Protein AF-A0A5J4Z0M4-F1 (afdb_monomer)

Secondary structure (DSSP, 8-state):
-----EEEESSTTHHHHHHHHHHHT--EEEE-SSTTSSS-S--HHHHHHHHHHHHHEES-EEEE-TTSS-EEEE--EE--EEEEEEE--TTSBHHHHHHHHHHHGGGSSS-EEEEEEEBS--SSS--HHHIIIIIHHHHHHTTSS-SSS--EEEEEE--BTTTB-EEEEEEE---S--PPPEE-----EEEEEEEEEEESS-THHHHHHHHHHHHHHTTT-S-EEEEEEEE-GGGSTTS-EEEEEEEEEETT--EEEEEEE--TTT--HHHHHHHHHHHHHHHHHTT-SS-GGGHHHHHHHHHHS-SSEEEEEESSPPHHHHHHHHHHHHHH----EEEEPTTSS-EEEEEE------GGGG--

Mean predicted aligned error: 4.52 Å

Foldseek 3Di:
DPQDAAEEEEDPPVLLLLLLCQQLQHKYKYAQHQCPDPQGADDPQRVLLVVLQPLQFPPKDWDADPSNRMIIIRHGHGAADDEAEGEGDQVDAVQSNVLSCLSRQQLHQFKHKYKYFYAQDDPPGDHLVCCQPPVQVVCVLQVSADPVGGKDKDWQAHAHPPQTGTIMMIIGGYDQATAAAEQDALAAFPAKEKEKEWAPDDLVLSVLLQVLLCVLCVVPDPHYYYHYHYQDDSRRHDDTWIKMKMWTAHPVRQIEIFMFIDDPPDDRSSVRSVVRNVVSVVQVQQPFSHYQNCLLSVVSSNQRHAQDKHKTKGGDHDPSNVVSQVSSCVSRVKHWDWDADVPHNIIMIMIGHSGRGSCNNVDD

Radius of gyration: 20.3 Å; Cα contacts (8 Å, |Δi|>4): 899; chains: 1; bounding box: 47×46×61 Å

Nearest PDB structures (foldseek):
  7mqa-assembly1_SH  TM=9.602E-01  e=3.861E-51  Homo sapiens
  3pqv-assembly1_A  TM=9.481E-01  e=2.039E-42  Kluyveromyces lactis
  4o89-assembly2_B  TM=8.875E-01  e=6.028E-29  Pyrococcus horikoshii OT3
  3tut-assembly1_A  TM=8.814E-01  e=1.424E-28  Escherichia coli K-12
  1qmh-assembly1_B  TM=8.882E-01  e=1.300E-27  Escherichia coli K-12

Organism: Porphyridium purpureum (NCBI:txid35688)

Sequence (364 aa):
MKTSSLQFRGAAHLKHRLILATLSGKSIKVTDIRPDGLAPGLRDYEISLLRLLDALTTGMTLEINETGTAVRYVPGYVRGGDEIVHECATSRGIGYYAELVFMLAPFGKKTTRVVLKGVTNNPLDESVDVLEAVTVPLMRRLGLCTHSEPVHVKMFKRGLQPGAGGEMVITCPVIPKLDIIKLTDPGYVKRVRGVAFSCRVSPAFSNRLIDETRRILNDFTGDVFIYSDHAERAKAGNSPGFGITLVSESTTHCLLATDATSSLNEQEPEQCAKLAAYALLDEIDQGGCIPSSHQCMVLLAMALSEPDVSKLVTGKLSNAAIQLLRDIRLFLGVTFKIKEQEGSEALTLSCIGVGMVNAARNRH

InterPro domains:
  IPR000228 RNA 3'-terminal phosphate cyclase [PTHR11096] (10-356)
  IPR013791 RNA 3'-terminal phosphate cyclase, insert domain [PF05189] (184-284)
  IPR013792 RNA 3'-terminal phosphate cyclase/enolpyruvate transferase, alpha/beta [SSF55205] (10-232)
  IPR016443 RNA 3'-terminal phosphate cyclase type 2 [TIGR03400] (6-362)
  IPR023797 RNA 3'-terminal phosphate cyclase domain [PF01137] (7-338)
  IPR036553 RNA 3'-terminal phosphate cyclase, insert domain superfamily [G3DSA:3.30.360.20] (185-281)
  IPR037136 RNA 3'-terminal phosphate cyclase domain superfamily [G3DSA:3.65.10.20] (8-341)

pLDDT: mean 93.56, std 8.13, range [36.16, 98.62]

Structure (mmCIF, N/CA/C/O backbone):
data_AF-A0A5J4Z0M4-F1
#
_entry.id   AF-A0A5J4Z0M4-F1
#
loop_
_atom_site.group_PDB
_atom_site.id
_atom_site.type_symbol
_atom_site.label_atom_id
_atom_site.label_alt_id
_atom_site.label_comp_id
_atom_site.label_asym_id
_atom_site.label_entity_id
_atom_site.label_seq_id
_atom_site.pdbx_PDB_ins_code
_atom_site.Cartn_x
_atom_site.Cartn_y
_atom_site.Cartn_z
_atom_site.occupancy
_atom_site.B_iso_or_equiv
_atom_site.auth_seq_id
_atom_site.auth_comp_id
_atom_site.auth_asym_id
_atom_site.auth_atom_id
_atom_site.pdbx_PDB_model_num
ATOM 1 N N . MET A 1 1 ? -7.511 7.455 34.197 1.00 36.56 1 MET A N 1
ATOM 2 C CA . MET A 1 1 ? -7.777 6.036 33.866 1.00 36.56 1 MET A CA 1
ATOM 3 C C . MET A 1 1 ? -6.507 5.443 33.279 1.00 36.56 1 MET A C 1
ATOM 5 O O . MET A 1 1 ? -6.008 6.005 32.316 1.00 36.56 1 MET A O 1
ATOM 9 N N . LYS A 1 2 ? -5.940 4.379 33.867 1.00 36.16 2 LYS A N 1
ATOM 10 C CA . LYS A 1 2 ? -4.820 3.648 33.251 1.00 36.16 2 LYS A CA 1
ATOM 11 C C . LYS A 1 2 ? -5.350 2.986 31.977 1.00 36.16 2 LYS A C 1
ATOM 13 O O . LYS A 1 2 ? -6.004 1.954 32.063 1.00 36.16 2 LYS A O 1
ATOM 18 N N . THR A 1 3 ? -5.136 3.604 30.820 1.00 52.78 3 THR A N 1
ATOM 19 C CA . THR A 1 3 ? -5.426 2.996 29.519 1.00 52.78 3 THR A CA 1
ATOM 20 C C . THR A 1 3 ? -4.593 1.720 29.426 1.00 52.78 3 THR A C 1
ATOM 22 O O . THR A 1 3 ? -3.363 1.773 29.438 1.00 52.78 3 THR A O 1
ATOM 25 N N . SER A 1 4 ? -5.249 0.559 29.437 1.00 71.31 4 SER A N 1
ATOM 26 C CA . SER A 1 4 ? -4.580 -0.737 29.328 1.00 71.31 4 SER A CA 1
ATOM 27 C C . SER A 1 4 ? -3.861 -0.811 27.980 1.00 71.31 4 SER A C 1
ATOM 29 O O . SER A 1 4 ? -4.511 -0.851 26.936 1.00 71.31 4 SER A O 1
ATOM 31 N N . SER A 1 5 ? -2.528 -0.787 28.000 1.00 87.56 5 SER A N 1
ATOM 32 C CA . SER A 1 5 ? -1.704 -0.902 26.794 1.00 87.56 5 SER A CA 1
ATOM 33 C C . SER A 1 5 ? -1.752 -2.334 26.260 1.00 87.56 5 SER A C 1
ATOM 35 O O . SER A 1 5 ? -1.465 -3.273 27.011 1.00 87.56 5 SER A O 1
ATOM 37 N N . LEU A 1 6 ? -2.094 -2.503 24.981 1.00 95.69 6 LEU A N 1
ATOM 38 C CA . LEU A 1 6 ? -2.073 -3.807 24.316 1.00 95.69 6 LEU A CA 1
ATOM 39 C C . LEU A 1 6 ? -0.624 -4.282 24.154 1.00 95.69 6 LEU A C 1
ATOM 41 O O . LEU A 1 6 ? 0.251 -3.509 23.769 1.00 95.69 6 LEU A O 1
ATOM 45 N N . GLN A 1 7 ? -0.367 -5.552 24.453 1.00 96.69 7 GLN A N 1
ATOM 46 C CA . GLN A 1 7 ? 0.973 -6.138 24.406 1.00 96.69 7 GLN A CA 1
ATOM 47 C C . GLN A 1 7 ? 1.115 -7.024 23.171 1.00 96.69 7 GLN A C 1
ATOM 49 O O . GLN A 1 7 ? 0.286 -7.903 22.940 1.00 96.69 7 GLN A O 1
ATOM 54 N N . PHE A 1 8 ? 2.190 -6.829 22.417 1.00 97.25 8 PHE A N 1
ATOM 55 C CA . PHE A 1 8 ? 2.550 -7.645 21.264 1.00 97.25 8 PHE A CA 1
ATOM 56 C C . PHE A 1 8 ? 4.007 -8.093 21.363 1.00 97.25 8 PHE A C 1
ATOM 58 O O . PHE A 1 8 ? 4.818 -7.476 22.053 1.00 97.25 8 PHE A O 1
ATOM 65 N N . ARG A 1 9 ? 4.342 -9.161 20.639 1.00 96.38 9 ARG A N 1
ATOM 66 C CA . ARG A 1 9 ? 5.709 -9.670 20.519 1.00 96.38 9 ARG A CA 1
ATOM 67 C C . ARG A 1 9 ? 6.133 -9.744 19.059 1.00 96.38 9 ARG A C 1
ATOM 69 O O . ARG A 1 9 ? 5.302 -10.020 18.187 1.00 96.38 9 ARG A O 1
ATOM 76 N N . GLY A 1 10 ? 7.421 -9.531 18.821 1.00 95.25 10 GLY A N 1
ATOM 77 C CA . GLY A 1 10 ? 8.037 -9.613 17.504 1.00 95.25 10 GLY A CA 1
ATOM 78 C C . GLY A 1 10 ? 7.763 -8.405 16.609 1.00 95.25 10 GLY A C 1
ATOM 79 O O . GLY A 1 10 ? 6.855 -7.606 16.834 1.00 95.25 10 GLY A O 1
ATOM 80 N N . ALA A 1 11 ? 8.560 -8.301 15.546 1.00 93.50 11 ALA A N 1
ATOM 81 C CA . ALA A 1 11 ? 8.507 -7.195 14.588 1.00 93.50 11 ALA A CA 1
ATOM 82 C C . ALA A 1 11 ? 7.407 -7.336 13.517 1.00 93.50 11 ALA A C 1
ATOM 84 O O . ALA A 1 11 ? 7.102 -6.388 12.796 1.00 93.50 11 ALA A O 1
ATOM 85 N N . ALA A 1 12 ? 6.826 -8.529 13.369 1.00 94.31 12 ALA A N 1
ATOM 86 C CA . ALA A 1 12 ? 5.857 -8.804 12.315 1.00 94.31 12 ALA A CA 1
ATOM 87 C C . ALA A 1 12 ? 4.606 -7.916 12.450 1.00 94.31 12 ALA A C 1
ATOM 89 O O . ALA A 1 12 ? 4.091 -7.711 13.551 1.00 94.31 12 ALA A O 1
ATOM 90 N N . HIS A 1 13 ? 4.112 -7.416 11.313 1.00 95.75 13 HIS A N 1
ATOM 91 C CA . HIS A 1 13 ? 2.900 -6.588 11.210 1.00 95.75 13 HIS A CA 1
ATOM 92 C C . HIS A 1 13 ? 2.930 -5.296 12.050 1.00 95.75 13 HIS A C 1
ATOM 94 O O . HIS A 1 13 ? 1.882 -4.730 12.361 1.00 95.75 13 HIS A O 1
ATOM 100 N N . LEU A 1 14 ? 4.124 -4.796 12.400 1.00 96.94 14 LEU A N 1
ATOM 101 C CA . LEU A 1 14 ? 4.285 -3.567 13.183 1.00 96.94 14 LEU A CA 1
ATOM 102 C C . LEU A 1 14 ? 3.564 -2.373 12.537 1.00 96.94 14 LEU A C 1
ATOM 104 O O . LEU A 1 14 ? 2.859 -1.650 13.234 1.00 96.94 14 LEU A O 1
ATOM 108 N N . LYS A 1 15 ? 3.668 -2.210 11.209 1.00 97.31 15 LYS A N 1
ATOM 109 C CA . LYS A 1 15 ? 2.980 -1.149 10.452 1.00 97.31 15 LYS A CA 1
ATOM 110 C C . LYS A 1 15 ? 1.465 -1.155 10.682 1.00 97.31 15 LYS A C 1
ATOM 112 O O . LYS A 1 15 ? 0.906 -0.140 11.086 1.00 97.31 15 LYS A O 1
ATOM 117 N N . HIS A 1 16 ? 0.809 -2.299 10.488 1.00 97.94 16 HIS A N 1
ATOM 118 C CA . HIS A 1 16 ? -0.642 -2.428 10.664 1.00 97.94 16 HIS A CA 1
ATOM 119 C C . HIS A 1 16 ? -1.081 -2.242 12.121 1.00 97.94 16 HIS A C 1
ATOM 121 O O . HIS A 1 16 ? -2.108 -1.619 12.376 1.00 97.94 16 HIS A O 1
ATOM 127 N N . ARG A 1 17 ? -0.282 -2.708 13.089 1.00 98.12 17 ARG A N 1
ATOM 128 C CA . ARG A 1 17 ? -0.543 -2.487 14.523 1.00 98.12 17 ARG A CA 1
ATOM 129 C C . ARG A 1 17 ? -0.432 -1.017 14.913 1.00 98.12 17 ARG A C 1
ATOM 131 O O . ARG A 1 17 ? -1.245 -0.553 15.706 1.00 98.12 17 ARG A O 1
ATOM 138 N N . LEU A 1 18 ? 0.538 -0.289 14.356 1.00 98.19 18 LEU A N 1
ATOM 139 C CA . LEU A 1 18 ? 0.655 1.159 14.539 1.00 98.19 18 LEU A CA 1
ATOM 140 C C . LEU A 1 18 ? -0.568 1.875 13.959 1.00 98.19 18 LEU A C 1
ATOM 142 O O . LEU A 1 18 ? -1.174 2.672 14.663 1.00 98.19 18 LEU A O 1
ATOM 146 N N . ILE A 1 19 ? -0.992 1.521 12.740 1.00 98.19 19 ILE A N 1
ATOM 147 C CA . ILE A 1 19 ? -2.197 2.075 12.097 1.00 98.19 19 ILE A CA 1
ATOM 148 C C . ILE A 1 19 ? -3.439 1.865 12.967 1.00 98.19 19 ILE A C 1
ATOM 150 O O . ILE A 1 19 ? -4.147 2.820 13.287 1.00 98.19 19 ILE A O 1
ATOM 154 N N . LEU A 1 20 ? -3.684 0.624 13.398 1.00 97.88 20 LEU A N 1
ATOM 155 C CA . LEU A 1 20 ? -4.816 0.287 14.260 1.00 97.88 20 LEU A CA 1
ATOM 156 C C . LEU A 1 20 ? -4.753 1.019 15.604 1.00 97.88 20 LEU A C 1
ATOM 158 O O . LEU A 1 20 ? -5.773 1.532 16.057 1.00 97.88 20 LEU A O 1
ATOM 162 N N . ALA A 1 21 ? -3.570 1.116 16.216 1.00 97.44 21 ALA A N 1
ATOM 163 C CA . ALA A 1 21 ? -3.364 1.865 17.452 1.00 97.44 21 ALA A CA 1
ATOM 164 C C . ALA A 1 21 ? -3.706 3.350 17.280 1.00 97.44 21 ALA A C 1
ATOM 166 O O . ALA A 1 21 ? -4.416 3.911 18.117 1.00 97.44 21 ALA A O 1
ATOM 167 N N . THR A 1 22 ? -3.249 3.975 16.189 1.00 96.94 22 THR A N 1
ATOM 168 C CA . THR A 1 22 ? -3.544 5.377 15.866 1.00 96.94 22 THR A CA 1
ATOM 169 C C . THR A 1 22 ? -5.040 5.603 15.666 1.00 96.94 22 THR A C 1
ATOM 171 O O . THR A 1 22 ? -5.594 6.533 16.246 1.00 96.94 22 THR A O 1
ATOM 174 N N . LEU A 1 23 ? -5.714 4.741 14.900 1.00 96.00 23 LEU A N 1
ATOM 175 C CA . LEU A 1 23 ? -7.141 4.894 14.597 1.00 96.00 23 LEU A CA 1
ATOM 176 C C . LEU A 1 23 ? -8.037 4.588 15.802 1.00 96.00 23 LEU A C 1
ATOM 178 O O . LEU A 1 23 ? -9.017 5.290 16.035 1.00 96.00 23 LEU A O 1
ATOM 182 N N . SER A 1 24 ? -7.697 3.578 16.606 1.00 95.31 24 SER A N 1
ATOM 183 C CA . SER A 1 24 ? -8.492 3.201 17.777 1.00 95.31 24 SER A CA 1
ATOM 184 C C . SER A 1 24 ? -8.147 4.004 19.039 1.00 95.31 24 SER A C 1
ATOM 186 O O . SER A 1 24 ? -8.785 3.810 20.073 1.00 95.31 24 SER A O 1
ATOM 188 N N . GLY A 1 25 ? -7.077 4.807 19.019 1.00 94.25 25 GLY A N 1
ATOM 189 C CA . GLY A 1 25 ? -6.559 5.522 20.190 1.00 94.25 25 GLY A CA 1
ATOM 190 C C . GLY A 1 25 ? -6.029 4.615 21.312 1.00 94.25 25 GLY A C 1
ATOM 191 O O . GLY A 1 25 ? -5.909 5.057 22.456 1.00 94.25 25 GLY A O 1
ATOM 192 N N . LYS A 1 26 ? -5.727 3.341 21.024 1.00 95.50 26 LYS A N 1
ATOM 193 C CA . LYS A 1 26 ? -5.236 2.379 22.026 1.00 95.50 26 LYS A CA 1
ATOM 194 C C . LYS A 1 26 ? -3.713 2.359 22.026 1.00 95.50 26 LYS A C 1
ATOM 196 O O . LYS A 1 26 ? -3.096 2.131 20.992 1.00 95.50 26 LYS A O 1
ATOM 201 N N . SER A 1 27 ? -3.102 2.551 23.191 1.00 97.25 27 SER A N 1
ATOM 202 C CA . SER A 1 27 ? -1.651 2.409 23.339 1.00 97.25 27 SER A CA 1
ATOM 203 C C . SER A 1 27 ? -1.213 0.960 23.152 1.00 97.25 27 SER A C 1
ATOM 205 O O . SER A 1 27 ? -1.930 0.034 23.543 1.00 97.25 27 SER A O 1
ATOM 207 N N . ILE A 1 28 ? -0.016 0.777 22.601 1.00 97.69 28 ILE A N 1
ATOM 208 C CA . ILE A 1 28 ? 0.583 -0.540 22.393 1.00 97.69 28 ILE A CA 1
ATOM 209 C C . ILE A 1 28 ? 1.996 -0.592 22.962 1.00 97.69 28 ILE A C 1
ATOM 211 O O . ILE A 1 28 ? 2.703 0.416 23.037 1.00 97.69 28 ILE A O 1
ATOM 215 N N . LYS A 1 29 ? 2.426 -1.789 23.341 1.00 97.56 29 LYS A N 1
ATOM 216 C CA . LYS A 1 29 ? 3.815 -2.116 23.644 1.00 97.56 29 LYS A CA 1
ATOM 217 C C . LYS A 1 29 ? 4.194 -3.368 22.864 1.00 97.56 29 LYS A C 1
ATOM 219 O O . LYS A 1 29 ? 3.509 -4.382 22.951 1.00 97.56 29 LYS A O 1
ATOM 224 N N . VAL A 1 30 ? 5.270 -3.280 22.097 1.00 97.50 30 VAL A N 1
ATOM 225 C CA . VAL A 1 30 ? 5.822 -4.375 21.300 1.00 97.50 30 VAL A CA 1
ATOM 226 C C . VAL A 1 30 ? 7.172 -4.743 21.898 1.00 97.50 30 VAL A C 1
ATOM 228 O O . VAL A 1 30 ? 8.031 -3.874 22.017 1.00 97.50 30 VAL A O 1
ATOM 231 N N . THR A 1 31 ? 7.350 -5.994 22.310 1.00 97.25 31 THR A N 1
ATOM 232 C CA . THR A 1 31 ? 8.621 -6.522 22.837 1.00 97.25 31 THR A CA 1
ATOM 233 C C . THR A 1 31 ? 9.202 -7.577 21.905 1.00 97.25 31 THR A C 1
ATOM 235 O O . THR A 1 31 ? 8.556 -7.991 20.941 1.00 97.25 31 THR A O 1
ATOM 238 N N . ASP A 1 32 ? 10.417 -8.035 22.198 1.00 95.75 32 ASP A N 1
ATOM 239 C CA . ASP A 1 32 ? 11.074 -9.136 21.487 1.00 95.75 32 ASP A CA 1
ATOM 240 C C . ASP A 1 32 ? 11.208 -8.863 19.978 1.00 95.75 32 ASP A C 1
ATOM 242 O O . ASP A 1 32 ? 11.039 -9.743 19.130 1.00 95.75 32 ASP A O 1
ATOM 246 N N . ILE A 1 33 ? 11.503 -7.610 19.619 1.00 96.50 33 ILE A N 1
ATOM 247 C CA . ILE A 1 33 ? 11.787 -7.217 18.240 1.00 96.50 33 ILE A CA 1
ATOM 248 C C . ILE A 1 33 ? 13.201 -7.697 17.904 1.00 96.50 33 ILE A C 1
ATOM 250 O O . ILE A 1 33 ? 14.181 -7.012 18.177 1.00 96.50 33 ILE A O 1
ATOM 254 N N . ARG A 1 34 ? 13.293 -8.895 17.314 1.00 95.88 34 ARG A N 1
ATOM 255 C CA . ARG A 1 34 ? 14.549 -9.516 16.849 1.00 95.88 34 ARG A CA 1
ATOM 256 C C . ARG A 1 34 ? 15.636 -9.541 17.947 1.00 95.88 34 ARG A C 1
ATOM 258 O O . ARG A 1 34 ? 16.712 -8.998 17.716 1.00 95.88 34 ARG A O 1
ATOM 265 N N . PRO A 1 35 ? 15.375 -10.131 19.131 1.00 92.06 35 PRO A N 1
ATOM 266 C CA . PRO A 1 35 ? 16.305 -10.066 20.262 1.00 92.06 35 PRO A CA 1
ATOM 267 C C . PRO A 1 35 ? 17.635 -10.774 19.967 1.00 92.06 35 PRO A C 1
ATOM 269 O O . PRO A 1 35 ? 18.684 -10.262 20.338 1.00 92.06 35 PRO A O 1
ATOM 272 N N . ASP A 1 36 ? 17.586 -11.884 19.226 1.00 90.81 36 ASP A N 1
ATOM 273 C CA . ASP A 1 36 ? 18.744 -12.747 18.947 1.00 90.81 36 ASP A CA 1
ATOM 274 C C . ASP A 1 36 ? 19.363 -12.503 17.556 1.00 90.81 36 ASP A C 1
ATOM 276 O O . ASP A 1 36 ? 20.146 -13.307 17.050 1.00 90.81 36 ASP A O 1
ATOM 280 N N . GLY A 1 37 ? 18.967 -11.424 16.872 1.00 83.50 37 GLY A N 1
ATOM 281 C CA . GLY A 1 37 ? 19.479 -11.106 15.539 1.00 83.50 37 GLY A CA 1
ATOM 282 C C . GLY A 1 37 ? 20.890 -10.513 15.580 1.00 83.50 37 GLY A C 1
ATOM 283 O O . GLY A 1 37 ? 21.228 -9.788 16.506 1.00 83.50 37 GLY A O 1
ATOM 284 N N . LEU A 1 38 ? 21.678 -10.719 14.514 1.00 86.69 38 LEU A N 1
ATOM 285 C CA . LEU A 1 38 ? 22.994 -10.067 14.338 1.00 86.69 38 LEU A CA 1
ATOM 286 C C . LEU A 1 38 ? 22.926 -8.534 14.459 1.00 86.69 38 LEU A C 1
ATOM 288 O O . LEU A 1 38 ? 23.862 -7.898 14.929 1.00 86.69 38 LEU A O 1
ATOM 292 N N . ALA A 1 39 ? 21.806 -7.955 14.026 1.00 88.62 39 ALA A N 1
ATOM 293 C CA . ALA A 1 39 ? 21.431 -6.573 14.286 1.00 88.62 39 ALA A CA 1
ATOM 294 C C . ALA A 1 39 ? 20.084 -6.602 15.029 1.00 88.62 39 ALA A C 1
ATOM 296 O O . ALA A 1 39 ? 19.047 -6.764 14.366 1.00 88.62 39 ALA A O 1
ATOM 297 N N . PRO A 1 40 ? 20.096 -6.557 16.374 1.00 92.44 40 PRO A N 1
ATOM 298 C CA . PRO A 1 40 ? 18.883 -6.661 17.167 1.00 92.44 40 PRO A CA 1
ATOM 299 C C . PRO A 1 40 ? 18.028 -5.396 17.057 1.00 92.44 40 PRO A C 1
ATOM 301 O O . PRO A 1 40 ? 18.521 -4.317 16.730 1.00 92.44 40 PRO A O 1
ATOM 304 N N . GLY A 1 41 ? 16.734 -5.538 17.343 1.00 95.69 41 GLY A N 1
ATOM 305 C CA . GLY A 1 41 ? 15.804 -4.416 17.398 1.00 95.69 41 GLY A CA 1
ATOM 306 C C . GLY A 1 41 ? 15.165 -4.019 16.065 1.00 95.69 41 GLY A C 1
ATOM 307 O O . GLY A 1 41 ? 14.995 -4.821 15.131 1.00 95.69 41 GLY A O 1
ATOM 308 N N . LEU A 1 42 ? 14.719 -2.763 16.026 1.00 96.12 42 LEU A N 1
ATOM 309 C CA . LEU A 1 42 ? 14.079 -2.149 14.868 1.00 96.12 42 LEU A CA 1
ATOM 310 C C . LEU A 1 42 ? 15.042 -2.021 13.685 1.00 96.12 42 LEU A C 1
ATOM 312 O O . LEU A 1 42 ? 16.220 -1.705 13.836 1.00 96.12 42 LEU A O 1
ATOM 316 N N . ARG A 1 43 ? 14.506 -2.205 12.480 1.00 96.38 43 ARG A N 1
ATOM 317 C CA . ARG A 1 43 ? 15.210 -1.916 11.229 1.00 96.38 43 ARG A CA 1
ATOM 318 C C . ARG A 1 43 ? 15.074 -0.441 10.856 1.00 96.38 43 ARG A C 1
ATOM 320 O O . ARG A 1 43 ? 14.152 0.253 11.281 1.00 96.38 43 ARG A O 1
ATOM 327 N N . ASP A 1 44 ? 15.974 0.015 9.998 1.00 96.06 44 ASP A N 1
ATOM 328 C CA . ASP A 1 44 ? 15.990 1.356 9.409 1.00 96.06 44 ASP A CA 1
ATOM 329 C C . ASP A 1 44 ? 14.637 1.762 8.794 1.00 96.06 44 ASP A C 1
ATOM 331 O O . ASP A 1 44 ? 14.153 2.865 9.058 1.00 96.06 44 ASP A O 1
ATOM 335 N N . TYR A 1 45 ? 13.975 0.867 8.050 1.00 97.06 45 TYR A N 1
ATOM 336 C CA . TYR A 1 45 ? 12.662 1.152 7.465 1.00 97.06 45 TYR A CA 1
ATOM 337 C C . TYR A 1 45 ? 11.547 1.290 8.504 1.00 97.06 45 TYR A C 1
ATOM 339 O O . TYR A 1 45 ? 10.617 2.067 8.292 1.00 97.06 45 TYR A O 1
ATOM 347 N N . GLU A 1 46 ? 11.640 0.590 9.637 1.00 97.88 46 GLU A N 1
ATOM 348 C CA . GLU A 1 46 ? 10.678 0.692 10.740 1.00 97.88 46 GLU A CA 1
ATOM 349 C C . GLU A 1 46 ? 10.874 2.007 11.499 1.00 97.88 46 GLU A C 1
ATOM 351 O O . GLU A 1 46 ? 9.901 2.693 11.799 1.00 97.88 46 GLU A O 1
ATOM 356 N N . ILE A 1 47 ? 12.125 2.414 11.732 1.00 97.06 47 ILE A N 1
ATOM 357 C CA . ILE A 1 47 ? 12.448 3.723 12.317 1.00 97.06 47 ILE A CA 1
ATOM 358 C C . ILE A 1 47 ? 11.981 4.850 11.387 1.00 97.06 47 ILE A C 1
ATOM 360 O O . ILE A 1 47 ? 11.359 5.811 11.839 1.00 97.06 47 ILE A O 1
ATOM 364 N N . SER A 1 48 ? 12.234 4.729 10.081 1.00 98.06 48 SER A N 1
ATOM 365 C CA . SER A 1 48 ? 11.743 5.680 9.077 1.00 98.06 48 SER A CA 1
ATOM 366 C C . SER A 1 48 ? 10.207 5.732 9.056 1.00 98.06 48 SER A C 1
ATOM 368 O O . SER A 1 48 ? 9.637 6.818 9.003 1.00 98.06 48 SER A O 1
ATOM 370 N N . LEU A 1 49 ? 9.518 4.593 9.194 1.00 98.25 49 LEU A N 1
ATOM 371 C CA . LEU A 1 49 ? 8.054 4.547 9.271 1.00 98.25 49 LEU A CA 1
ATOM 372 C C . LEU A 1 49 ? 7.529 5.263 10.522 1.00 98.25 49 LEU A C 1
ATOM 374 O O . LEU A 1 49 ? 6.560 6.011 10.435 1.00 98.25 49 LEU A O 1
ATOM 378 N N . LEU A 1 50 ? 8.178 5.065 11.672 1.00 97.88 50 LEU A N 1
ATOM 379 C CA . LEU A 1 50 ? 7.830 5.748 12.921 1.00 97.88 50 LEU A CA 1
ATOM 380 C C . LEU A 1 50 ? 8.002 7.270 12.804 1.00 97.88 50 LEU A C 1
ATOM 382 O O . LEU A 1 50 ? 7.163 8.008 13.309 1.00 97.88 50 LEU A O 1
ATOM 386 N N . ARG A 1 51 ? 9.033 7.742 12.089 1.00 97.75 51 ARG A N 1
ATOM 387 C CA . ARG A 1 51 ? 9.220 9.174 11.787 1.00 97.75 51 ARG A CA 1
ATOM 388 C C . ARG A 1 51 ? 8.121 9.727 10.878 1.00 97.75 51 ARG A C 1
ATOM 390 O O . ARG A 1 51 ? 7.632 10.822 11.128 1.00 97.75 51 ARG A O 1
ATOM 397 N N . LEU A 1 52 ? 7.704 8.970 9.860 1.00 97.94 52 LEU A N 1
ATOM 398 C CA . LEU A 1 52 ? 6.573 9.363 9.012 1.00 97.94 52 LEU A CA 1
ATOM 399 C C . LEU A 1 52 ? 5.271 9.436 9.822 1.00 97.94 52 LEU A C 1
ATOM 401 O O . LEU A 1 52 ? 4.498 10.377 9.670 1.00 97.94 52 LEU A O 1
ATOM 405 N N . LEU A 1 53 ? 5.040 8.462 10.705 1.00 97.44 53 LEU A N 1
ATOM 406 C CA . LEU A 1 53 ? 3.880 8.452 11.594 1.00 97.44 53 LEU A CA 1
ATOM 407 C C . LEU A 1 53 ? 3.871 9.661 12.542 1.00 97.44 53 LEU A C 1
ATOM 409 O O . LEU A 1 53 ? 2.819 10.269 12.736 1.00 97.44 53 LEU A O 1
ATOM 413 N N . ASP A 1 54 ? 5.029 10.037 13.087 1.00 96.50 54 ASP A N 1
ATOM 414 C CA . ASP A 1 54 ? 5.185 11.242 13.910 1.00 96.50 54 ASP A CA 1
ATOM 415 C C . ASP A 1 54 ? 4.856 12.511 13.115 1.00 96.50 54 ASP A C 1
ATOM 417 O O . ASP A 1 54 ? 4.047 13.323 13.555 1.00 96.50 54 ASP A O 1
ATOM 421 N N . ALA A 1 55 ? 5.358 12.625 11.882 1.00 96.12 55 ALA A N 1
ATOM 422 C CA . ALA A 1 55 ? 5.064 13.759 11.005 1.00 96.12 55 ALA A CA 1
ATOM 423 C C . ALA A 1 55 ? 3.575 13.871 10.611 1.00 96.12 55 ALA A C 1
ATOM 425 O O . ALA A 1 55 ? 3.069 14.974 10.404 1.00 96.12 55 ALA A O 1
ATOM 426 N N . LEU A 1 56 ? 2.863 12.743 10.501 1.00 95.88 56 LEU A N 1
ATOM 427 C CA . LEU A 1 56 ? 1.435 12.699 10.152 1.00 95.88 56 LEU A CA 1
ATOM 428 C C . LEU A 1 56 ? 0.503 12.972 11.342 1.00 95.88 56 LEU A C 1
ATOM 430 O O . LEU A 1 56 ? -0.675 13.311 11.154 1.00 95.88 56 LEU A O 1
ATOM 434 N N . THR A 1 57 ? 0.994 12.790 12.567 1.00 95.12 57 THR A N 1
ATOM 435 C CA . THR A 1 57 ? 0.177 12.821 13.782 1.00 95.12 57 THR A CA 1
ATOM 436 C C . THR A 1 57 ? 0.566 13.973 14.704 1.00 95.12 57 THR A C 1
ATOM 438 O O . THR A 1 57 ? 1.484 14.748 14.462 1.00 95.12 57 THR A O 1
ATOM 441 N N . THR A 1 58 ? -0.223 14.197 15.749 1.00 94.31 58 THR A N 1
ATOM 442 C CA . THR A 1 58 ? 0.093 15.177 16.791 1.00 94.31 58 THR A CA 1
ATOM 443 C C . THR A 1 58 ? -0.281 14.607 18.150 1.00 94.31 58 THR A C 1
ATOM 445 O O . THR A 1 58 ? -1.352 14.019 18.312 1.00 94.31 58 THR A O 1
ATOM 448 N N . GLY A 1 59 ? 0.610 14.784 19.128 1.00 92.69 59 GLY A N 1
ATOM 449 C CA . GLY A 1 59 ? 0.423 14.293 20.494 1.00 92.69 59 GLY A CA 1
ATOM 450 C C . GLY A 1 59 ? 0.694 12.799 20.672 1.00 92.69 59 GLY A C 1
ATOM 451 O O . GLY A 1 59 ? 0.228 12.226 21.652 1.00 92.69 59 GLY A O 1
ATOM 452 N N . MET A 1 60 ? 1.409 12.159 19.739 1.00 95.12 60 MET A N 1
ATOM 453 C CA . MET A 1 60 ? 1.900 10.803 19.967 1.00 95.12 60 MET A CA 1
ATOM 454 C C . MET A 1 60 ? 3.108 10.803 20.912 1.00 95.12 60 MET A C 1
ATOM 456 O O . MET A 1 60 ? 3.847 11.779 21.005 1.00 95.12 60 MET A O 1
ATOM 460 N N . THR A 1 61 ? 3.315 9.697 21.621 1.00 97.00 61 THR A N 1
ATOM 461 C CA . THR A 1 61 ? 4.521 9.458 22.423 1.00 97.00 61 THR A CA 1
ATOM 462 C C . THR A 1 61 ? 5.117 8.120 22.027 1.00 97.00 61 THR A C 1
ATOM 464 O O . THR A 1 61 ? 4.411 7.110 21.962 1.00 97.00 61 THR A O 1
ATOM 467 N N . LEU A 1 62 ? 6.419 8.118 21.764 1.00 96.56 62 LEU A N 1
ATOM 468 C CA . LEU A 1 62 ? 7.168 6.946 21.347 1.00 96.56 62 LEU A CA 1
ATOM 469 C C . LEU A 1 62 ? 8.355 6.753 22.287 1.00 96.56 62 LEU A C 1
ATOM 471 O O . LEU A 1 62 ? 9.237 7.602 22.362 1.00 96.56 62 LEU A O 1
ATOM 475 N N . GLU A 1 63 ? 8.371 5.629 22.992 1.00 96.31 63 GLU A N 1
ATOM 476 C CA . GLU A 1 63 ? 9.474 5.227 23.863 1.00 96.31 63 GLU A CA 1
ATOM 477 C C . GLU A 1 63 ? 10.110 3.971 23.261 1.00 96.31 63 GLU A C 1
ATOM 479 O O . GLU A 1 63 ? 9.448 2.939 23.118 1.00 96.31 63 GLU A O 1
ATOM 484 N N . ILE A 1 64 ? 11.386 4.058 22.894 1.00 95.88 64 ILE A N 1
ATOM 485 C CA . ILE A 1 64 ? 12.178 2.940 22.371 1.00 95.88 64 ILE A CA 1
ATOM 486 C C . ILE A 1 64 ? 13.270 2.654 23.398 1.00 95.88 64 ILE A C 1
ATOM 488 O O . ILE A 1 64 ? 13.911 3.586 23.884 1.00 95.88 64 ILE A O 1
ATOM 492 N N . ASN A 1 65 ? 13.465 1.387 23.763 1.00 94.00 65 ASN A N 1
ATOM 493 C CA . ASN A 1 65 ? 14.565 1.026 24.655 1.00 94.00 65 ASN A CA 1
ATOM 494 C C . ASN A 1 65 ? 15.927 1.161 23.953 1.00 94.00 65 ASN A C 1
ATOM 496 O O . ASN A 1 65 ? 16.007 1.208 22.729 1.00 94.00 65 ASN A O 1
ATOM 500 N N . GLU A 1 66 ? 17.011 1.169 24.729 1.00 90.50 66 GLU A N 1
ATOM 501 C CA . GLU A 1 66 ? 18.376 1.374 24.215 1.00 90.50 66 GLU A CA 1
ATOM 502 C C . GLU A 1 66 ? 18.754 0.411 23.079 1.00 90.50 66 GLU A C 1
ATOM 504 O O . GLU A 1 66 ? 19.413 0.803 22.122 1.00 90.50 66 GLU A O 1
ATOM 509 N N . THR A 1 67 ? 18.293 -0.840 23.149 1.00 89.75 67 THR A N 1
ATOM 510 C CA . THR A 1 67 ? 18.588 -1.875 22.146 1.00 89.75 67 THR A CA 1
ATOM 511 C C . THR A 1 67 ? 17.594 -1.917 20.982 1.00 89.75 67 THR A C 1
ATOM 513 O O . THR A 1 67 ? 17.737 -2.749 20.091 1.00 89.75 67 THR A O 1
ATOM 516 N N . GLY A 1 68 ? 16.550 -1.082 20.981 1.00 92.44 68 GLY A N 1
ATOM 517 C CA . GLY A 1 68 ? 15.505 -1.080 19.951 1.00 92.44 68 GLY A CA 1
ATOM 518 C C . GLY A 1 68 ? 14.631 -2.341 19.903 1.00 92.44 68 GLY A C 1
ATOM 519 O O . GLY A 1 68 ? 13.848 -2.509 18.970 1.00 92.44 68 GLY A O 1
ATOM 520 N N . THR A 1 69 ? 14.761 -3.242 20.879 1.00 96.06 69 THR A N 1
ATOM 521 C CA . THR A 1 69 ? 14.034 -4.523 20.969 1.00 96.06 69 THR A CA 1
ATOM 522 C C . THR A 1 69 ? 12.64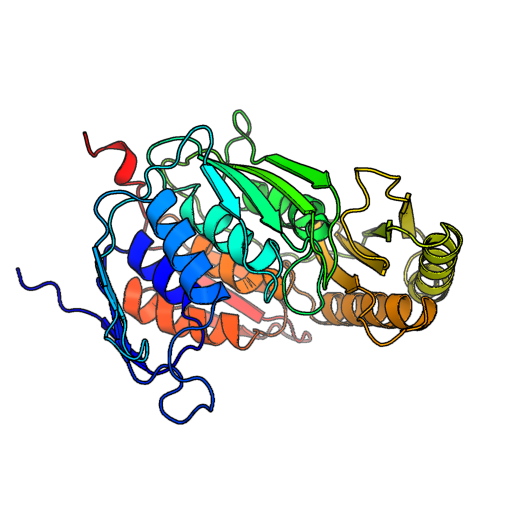0 -4.386 21.581 1.00 96.06 69 THR A C 1
ATOM 524 O O . THR A 1 69 ? 11.830 -5.313 21.493 1.00 96.06 69 THR A O 1
ATOM 527 N N . ALA A 1 70 ? 12.343 -3.238 22.193 1.00 96.69 70 ALA A N 1
ATOM 528 C CA . ALA A 1 70 ? 11.043 -2.920 22.753 1.00 96.69 70 ALA A CA 1
ATOM 529 C C . ALA A 1 70 ? 10.622 -1.486 22.415 1.00 96.69 70 ALA A C 1
ATOM 531 O O . ALA A 1 70 ? 11.387 -0.536 22.580 1.00 96.69 70 ALA A O 1
ATOM 532 N N . VAL A 1 71 ? 9.368 -1.341 21.993 1.00 96.75 71 VAL A N 1
ATOM 533 C CA . VAL A 1 71 ? 8.751 -0.064 21.628 1.00 96.75 71 VAL A CA 1
ATOM 534 C C . VAL A 1 71 ? 7.435 0.074 22.368 1.00 96.75 71 VAL A C 1
ATOM 536 O O . VAL A 1 71 ? 6.595 -0.825 22.334 1.00 96.75 71 VAL A O 1
ATOM 539 N N . ARG A 1 72 ? 7.217 1.217 23.006 1.00 97.38 72 ARG A N 1
ATOM 540 C CA . ARG A 1 72 ? 5.912 1.623 23.518 1.00 97.38 72 ARG A CA 1
ATOM 541 C C . ARG A 1 72 ? 5.422 2.813 22.708 1.00 97.38 72 ARG A C 1
ATOM 543 O O . ARG A 1 72 ? 6.106 3.825 22.599 1.00 97.38 72 ARG A O 1
ATOM 550 N N . TYR A 1 73 ? 4.223 2.675 22.161 1.00 97.94 73 TYR A N 1
ATOM 551 C CA . TYR A 1 73 ? 3.574 3.688 21.346 1.00 97.94 73 TYR A CA 1
ATOM 552 C C . TYR A 1 73 ? 2.258 4.108 21.998 1.00 97.94 73 TYR A C 1
ATOM 554 O O . TYR A 1 73 ? 1.361 3.292 22.227 1.00 97.94 73 TYR A O 1
ATOM 562 N N . VAL A 1 74 ? 2.154 5.395 22.312 1.00 97.44 74 VAL A N 1
ATOM 563 C CA . VAL A 1 74 ? 0.919 6.042 22.747 1.00 97.44 74 VAL A CA 1
ATOM 564 C C . VAL A 1 74 ? 0.431 6.900 21.580 1.00 97.44 74 VAL A C 1
ATOM 566 O O . VAL A 1 74 ? 1.115 7.857 21.215 1.00 97.44 74 VAL A O 1
ATOM 569 N N . PRO A 1 75 ? -0.710 6.557 20.961 1.00 96.19 75 PRO A N 1
ATOM 570 C CA . PRO A 1 75 ? -1.183 7.256 19.777 1.00 96.19 75 PRO A CA 1
ATOM 571 C C . PRO A 1 75 ? -1.657 8.673 20.099 1.00 96.19 75 PRO A C 1
ATOM 573 O O . PRO A 1 75 ? -2.318 8.913 21.111 1.00 96.19 75 PRO A O 1
ATOM 576 N N . GLY A 1 76 ? -1.342 9.592 19.188 1.00 93.19 76 GLY A N 1
ATOM 577 C CA . GLY A 1 76 ? -1.954 10.913 19.107 1.00 93.19 76 GLY A CA 1
ATOM 578 C C . GLY A 1 76 ? -3.222 10.885 18.251 1.00 93.19 76 GLY A C 1
ATOM 579 O O . GLY A 1 76 ? -3.944 9.891 18.211 1.00 93.19 76 GLY A O 1
ATOM 580 N N . TYR A 1 77 ? -3.484 11.970 17.529 1.00 92.38 77 TYR A N 1
ATOM 581 C CA . TYR A 1 77 ? -4.495 12.008 16.467 1.00 92.38 77 TYR A CA 1
ATOM 582 C C . TYR A 1 77 ? -3.848 12.342 15.121 1.00 92.38 77 TYR A C 1
ATOM 584 O O . TYR A 1 77 ? -2.800 12.988 15.074 1.00 92.38 77 TYR A O 1
ATOM 592 N N . VAL A 1 78 ? -4.472 11.911 14.022 1.00 94.75 78 VAL A N 1
ATOM 593 C CA . VAL A 1 78 ? -3.993 12.212 12.668 1.00 94.75 78 VAL A CA 1
ATOM 594 C C . VAL A 1 78 ? -4.289 13.679 12.359 1.00 94.75 78 VAL A C 1
ATOM 596 O O . VAL A 1 78 ? -5.444 14.109 12.319 1.00 94.75 78 VAL A O 1
ATOM 599 N N . ARG A 1 79 ? -3.240 14.477 12.170 1.00 93.19 79 ARG A N 1
ATOM 600 C CA . ARG A 1 79 ? -3.376 15.904 11.859 1.00 93.19 79 ARG A CA 1
ATOM 601 C C . ARG A 1 79 ? -3.530 16.119 10.356 1.00 93.19 79 ARG A C 1
ATOM 603 O O . ARG A 1 79 ? -4.388 16.905 9.952 1.00 93.19 79 ARG A O 1
ATOM 610 N N . GLY A 1 80 ? -2.719 15.420 9.564 1.00 87.12 80 GLY A N 1
ATOM 611 C CA . GLY A 1 80 ? -2.478 15.752 8.160 1.00 87.12 80 GLY A CA 1
ATOM 612 C C . GLY A 1 80 ? -1.565 16.974 8.006 1.00 87.12 80 GLY A C 1
ATOM 613 O O . GLY A 1 80 ? -0.903 17.389 8.960 1.00 87.12 80 GLY A O 1
ATOM 614 N N . GLY A 1 81 ? -1.532 17.578 6.818 1.00 86.06 81 GLY A N 1
ATOM 615 C CA . GLY A 1 81 ? -0.679 18.737 6.540 1.00 86.06 81 GLY A CA 1
ATOM 616 C C . GLY A 1 81 ? -0.463 18.994 5.051 1.00 86.06 81 GLY A C 1
ATOM 617 O O . GLY A 1 81 ? -0.605 18.084 4.238 1.00 86.06 81 GLY A O 1
ATOM 618 N N . ASP A 1 82 ? -0.101 20.233 4.714 1.00 80.12 82 ASP A N 1
ATOM 619 C CA . ASP A 1 82 ? -0.057 20.717 3.326 1.00 80.12 82 ASP A CA 1
ATOM 620 C C . ASP A 1 82 ? 1.226 20.320 2.567 1.00 80.12 82 ASP A C 1
ATOM 622 O O . ASP A 1 82 ? 1.232 20.272 1.336 1.00 80.12 82 ASP A O 1
ATOM 626 N N . GLU A 1 83 ? 2.318 20.002 3.270 1.00 88.50 83 GLU A N 1
ATOM 627 C CA . GLU A 1 83 ? 3.555 19.525 2.642 1.00 88.50 83 GLU A CA 1
ATOM 628 C C . GLU A 1 83 ? 4.455 18.776 3.634 1.00 88.50 83 GLU A C 1
ATOM 630 O O . GLU A 1 83 ? 5.328 19.349 4.281 1.00 88.50 83 GLU A O 1
ATOM 635 N N . ILE A 1 84 ? 4.240 17.466 3.759 1.00 95.75 84 ILE A N 1
ATOM 636 C CA . ILE A 1 84 ? 5.126 16.576 4.518 1.00 95.75 84 ILE A CA 1
ATOM 637 C C . ILE A 1 84 ? 6.109 15.943 3.537 1.00 95.75 84 ILE A C 1
ATOM 639 O O . ILE A 1 84 ? 5.695 15.194 2.658 1.00 95.75 84 ILE A O 1
ATOM 643 N N . VAL A 1 85 ? 7.405 16.213 3.675 1.00 97.75 85 VAL A N 1
ATOM 644 C CA . VAL A 1 85 ? 8.445 15.570 2.856 1.00 97.75 85 VAL A CA 1
ATOM 645 C C . VAL A 1 85 ? 9.109 14.471 3.673 1.00 97.75 85 VAL A C 1
ATOM 647 O O . VAL A 1 85 ? 9.625 14.738 4.756 1.00 97.75 85 VAL A O 1
ATOM 650 N N . HIS A 1 86 ? 9.107 13.243 3.156 1.00 98.00 86 HIS A N 1
ATOM 651 C CA . HIS A 1 86 ? 9.666 12.083 3.844 1.00 98.00 86 HIS A CA 1
ATOM 652 C C . HIS A 1 86 ? 10.651 11.317 2.962 1.00 98.00 86 HIS A C 1
ATOM 654 O O . HIS A 1 86 ? 10.301 10.810 1.892 1.00 98.00 86 HIS A O 1
ATOM 660 N N . GLU A 1 87 ? 11.883 11.206 3.450 1.00 97.81 87 GLU A N 1
ATOM 661 C CA . GLU A 1 87 ? 12.936 10.385 2.854 1.00 97.81 87 GLU A CA 1
ATOM 662 C C . GLU A 1 87 ? 12.793 8.942 3.374 1.00 97.81 87 GLU A C 1
ATOM 664 O O . GLU A 1 87 ? 13.018 8.637 4.552 1.00 97.81 87 GLU A O 1
ATOM 669 N N . CYS A 1 88 ? 12.368 8.046 2.489 1.00 97.56 88 CYS A N 1
ATOM 670 C CA . CYS A 1 88 ? 12.141 6.638 2.784 1.00 97.56 88 CYS A CA 1
ATOM 671 C C . CYS A 1 88 ? 13.478 5.900 2.915 1.00 97.56 88 CYS A C 1
ATOM 673 O O . CYS A 1 88 ? 14.427 6.173 2.178 1.00 97.56 88 CYS A O 1
ATOM 675 N N . ALA A 1 89 ? 13.554 4.925 3.825 1.00 96.75 89 ALA A N 1
ATOM 676 C CA . ALA A 1 89 ? 14.728 4.062 3.896 1.00 96.75 89 ALA A CA 1
ATOM 677 C C . ALA A 1 89 ? 14.822 3.207 2.625 1.00 96.75 89 ALA A C 1
ATOM 679 O O . ALA A 1 89 ? 13.815 2.691 2.148 1.00 96.75 89 ALA A O 1
ATOM 680 N N . THR A 1 90 ? 16.028 3.019 2.088 1.00 94.00 90 THR A N 1
ATOM 681 C CA . THR A 1 90 ? 16.238 2.300 0.819 1.00 94.00 90 THR A CA 1
ATOM 682 C C . THR A 1 90 ? 15.971 0.798 0.913 1.00 94.00 90 THR A C 1
ATOM 684 O O . THR A 1 90 ? 15.833 0.137 -0.114 1.00 94.00 90 THR A O 1
ATOM 687 N N . SER A 1 91 ? 15.877 0.254 2.128 1.00 94.12 91 SER A N 1
ATOM 688 C CA . SER A 1 91 ? 15.563 -1.149 2.409 1.00 94.12 91 SER A CA 1
ATOM 689 C C . SER A 1 91 ? 14.107 -1.535 2.120 1.00 94.12 91 SER A C 1
ATOM 691 O O . SER A 1 91 ? 13.816 -2.728 2.013 1.00 94.12 91 SER A O 1
ATOM 693 N N . ARG A 1 92 ? 13.198 -0.562 1.955 1.00 95.62 92 ARG A N 1
ATOM 694 C CA . ARG A 1 92 ? 11.808 -0.764 1.510 1.00 95.62 92 ARG A CA 1
ATOM 695 C C . ARG A 1 92 ? 11.431 0.242 0.424 1.00 95.62 92 ARG A C 1
ATOM 697 O O . ARG A 1 92 ? 12.044 1.297 0.282 1.00 95.62 92 ARG A O 1
ATOM 704 N N . GLY A 1 93 ? 10.424 -0.106 -0.362 1.00 95.94 93 GLY A N 1
ATOM 705 C CA . GLY A 1 93 ? 9.852 0.746 -1.394 1.00 95.94 93 GLY A CA 1
ATOM 706 C C . GLY A 1 93 ? 8.920 1.794 -0.796 1.00 95.94 93 GLY A C 1
ATOM 707 O O . GLY A 1 93 ? 8.401 1.634 0.310 1.00 95.94 93 GLY A O 1
ATOM 708 N N . ILE A 1 94 ? 8.657 2.863 -1.543 1.00 97.69 94 ILE A N 1
ATOM 709 C CA . ILE A 1 94 ? 7.717 3.907 -1.124 1.00 97.69 94 ILE A CA 1
ATOM 710 C C . ILE A 1 94 ? 6.296 3.366 -0.926 1.00 97.69 94 ILE A C 1
ATOM 712 O O . ILE A 1 94 ? 5.580 3.925 -0.102 1.00 97.69 94 ILE A O 1
ATOM 716 N N . GLY A 1 95 ? 5.917 2.255 -1.575 1.00 97.19 95 GLY A N 1
ATOM 717 C CA . GLY A 1 95 ? 4.657 1.543 -1.324 1.00 97.19 95 GLY A CA 1
ATOM 718 C C . GLY A 1 95 ? 4.450 1.172 0.141 1.00 97.19 95 GLY A C 1
ATOM 719 O O . GLY A 1 95 ? 3.379 1.415 0.699 1.00 97.19 95 GLY A O 1
ATOM 720 N N . TYR A 1 96 ? 5.519 0.741 0.823 1.00 97.75 96 TYR A N 1
ATOM 721 C CA . TYR A 1 96 ? 5.484 0.413 2.248 1.00 97.75 96 TYR A CA 1
ATOM 722 C C . TYR A 1 96 ? 4.977 1.581 3.106 1.00 97.75 96 TYR A C 1
ATOM 724 O O . TYR A 1 96 ? 4.193 1.376 4.037 1.00 97.75 96 TYR A O 1
ATOM 732 N N . TYR A 1 97 ? 5.434 2.792 2.782 1.00 98.38 97 TYR A N 1
ATOM 733 C CA . TYR A 1 97 ? 5.114 4.038 3.475 1.00 98.38 97 TYR A CA 1
ATOM 734 C C . TYR A 1 97 ? 3.804 4.651 2.976 1.00 98.38 97 TYR A C 1
ATOM 736 O O . TYR A 1 97 ? 3.047 5.210 3.765 1.00 98.38 97 TYR A O 1
ATOM 744 N N . ALA A 1 98 ? 3.511 4.522 1.684 1.00 98.06 98 ALA A N 1
ATOM 745 C CA . ALA A 1 98 ? 2.280 5.005 1.079 1.00 98.06 98 ALA A CA 1
ATOM 746 C C . ALA A 1 98 ? 1.053 4.304 1.675 1.00 98.06 98 ALA A C 1
ATOM 748 O O . ALA A 1 98 ? 0.069 4.972 1.976 1.00 98.06 98 ALA A O 1
ATOM 749 N N . GLU A 1 99 ? 1.137 2.997 1.952 1.00 97.38 99 GLU A N 1
ATOM 750 C CA . GLU A 1 99 ? 0.068 2.247 2.628 1.00 97.38 99 GLU A CA 1
ATOM 751 C C . GLU A 1 99 ? -0.313 2.880 3.983 1.00 97.38 99 GLU A C 1
ATOM 753 O O . GLU A 1 99 ? -1.497 3.041 4.281 1.00 97.38 99 GLU A O 1
ATOM 758 N N . LEU A 1 100 ? 0.676 3.324 4.778 1.00 97.50 100 LEU A N 1
ATOM 759 C CA . LEU A 1 100 ? 0.436 4.047 6.036 1.00 97.50 100 LEU A CA 1
ATOM 760 C C . LEU A 1 100 ? -0.346 5.346 5.792 1.00 97.50 100 LEU A C 1
ATOM 762 O O . LEU A 1 100 ? -1.291 5.646 6.523 1.00 97.50 100 LEU A O 1
ATOM 766 N N . VAL A 1 101 ? 0.039 6.106 4.763 1.00 97.56 101 VAL A N 1
ATOM 767 C CA . VAL A 1 101 ? -0.618 7.368 4.399 1.00 97.56 101 VAL A CA 1
ATOM 768 C C . VAL A 1 101 ? -2.062 7.111 3.968 1.00 97.56 101 VAL A C 1
ATOM 770 O O . VAL A 1 101 ? -2.963 7.750 4.504 1.00 97.56 101 VAL A O 1
ATOM 773 N N . PHE A 1 102 ? -2.309 6.159 3.065 1.00 97.38 102 PHE A N 1
ATOM 774 C CA . PHE A 1 102 ? -3.653 5.871 2.551 1.00 97.38 102 PHE A CA 1
ATOM 775 C C . PHE A 1 102 ? -4.616 5.358 3.625 1.00 97.38 102 PHE A C 1
ATOM 777 O O . PHE A 1 102 ? -5.801 5.683 3.581 1.00 97.38 102 PHE A O 1
ATOM 784 N N . MET A 1 103 ? -4.126 4.597 4.609 1.00 96.94 103 MET A N 1
ATOM 785 C CA . MET A 1 103 ? -4.968 4.087 5.695 1.00 96.94 103 MET A CA 1
ATOM 786 C C . MET A 1 103 ? -5.260 5.123 6.792 1.00 96.94 103 MET A C 1
ATOM 788 O O . MET A 1 103 ? -6.282 5.007 7.466 1.00 96.94 103 MET A O 1
ATOM 792 N N . LEU A 1 104 ? -4.388 6.119 7.000 1.00 96.62 104 LEU A N 1
ATOM 793 C CA . LEU A 1 104 ? -4.543 7.109 8.076 1.00 96.62 104 LEU A CA 1
ATOM 794 C C . LEU A 1 104 ? -5.098 8.454 7.605 1.00 96.62 104 LEU A C 1
ATOM 796 O O . LEU A 1 104 ? -5.946 9.031 8.286 1.00 96.62 104 LEU A O 1
ATOM 800 N N . ALA A 1 105 ? -4.629 8.967 6.466 1.00 95.50 105 ALA A N 1
ATOM 801 C CA . ALA A 1 105 ? -4.935 10.320 6.004 1.00 95.50 105 ALA A CA 1
ATOM 802 C C . ALA A 1 105 ? -6.440 10.622 5.843 1.00 95.50 105 ALA A C 1
ATOM 804 O O . ALA A 1 105 ? -6.837 11.723 6.238 1.00 95.50 105 ALA A O 1
ATOM 805 N N . PRO A 1 106 ? -7.304 9.686 5.380 1.00 95.19 106 PRO A N 1
ATOM 806 C CA . PRO A 1 106 ? -8.749 9.924 5.322 1.00 95.19 106 PRO A CA 1
ATOM 807 C C . PRO A 1 106 ? -9.370 10.282 6.681 1.00 95.19 106 PRO A C 1
ATOM 809 O O . PRO A 1 106 ? -10.364 11.003 6.746 1.00 95.19 106 PRO A O 1
ATOM 812 N N . PHE A 1 107 ? -8.765 9.835 7.783 1.00 94.31 107 PHE A N 1
ATOM 813 C CA . PHE A 1 107 ? -9.245 10.052 9.150 1.00 94.31 107 PHE A CA 1
ATOM 814 C C . PHE A 1 107 ? -8.496 11.189 9.871 1.00 94.31 107 PHE A C 1
ATOM 816 O O . PHE A 1 107 ? -8.456 11.240 11.101 1.00 94.31 107 PHE A O 1
ATOM 823 N N . GLY A 1 108 ? -7.878 12.098 9.108 1.00 92.94 108 GLY A N 1
ATOM 824 C CA . GLY A 1 108 ? -7.167 13.271 9.615 1.00 92.94 108 GLY A CA 1
ATOM 825 C C . GLY A 1 108 ? -8.049 14.493 9.889 1.00 92.94 108 GLY A C 1
ATOM 826 O O . GLY A 1 108 ? -9.221 14.545 9.515 1.00 92.94 108 GLY A O 1
ATOM 827 N N . LYS A 1 109 ? -7.465 15.519 10.525 1.00 91.94 109 LYS A N 1
ATOM 828 C CA . LYS A 1 109 ? -8.100 16.841 10.718 1.00 91.94 109 LYS A CA 1
ATOM 829 C C . LYS A 1 109 ? -8.096 17.685 9.437 1.00 91.94 109 LYS A C 1
ATOM 831 O O . LYS A 1 109 ? -9.032 18.449 9.215 1.00 91.94 109 LYS A O 1
ATOM 836 N N . LYS A 1 110 ? -7.044 17.572 8.620 1.00 92.12 110 LYS A N 1
ATOM 837 C CA . L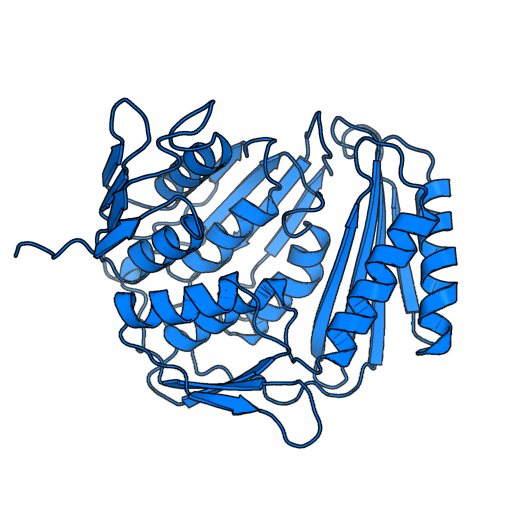YS A 1 110 ? -6.860 18.307 7.359 1.00 92.12 110 LYS A CA 1
ATOM 838 C C . LYS A 1 110 ? -6.433 17.366 6.236 1.00 92.12 110 LYS A C 1
ATOM 840 O O . LYS A 1 110 ? -5.829 16.326 6.501 1.00 92.12 110 LYS A O 1
ATOM 845 N N . THR A 1 111 ? -6.699 17.773 4.996 1.00 93.62 111 THR A N 1
ATOM 846 C CA . THR A 1 111 ? -6.134 17.144 3.796 1.00 93.62 111 THR A CA 1
ATOM 847 C C . THR A 1 111 ? -4.628 16.973 3.959 1.00 93.62 111 THR A C 1
ATOM 849 O O . THR A 1 111 ? -3.934 17.849 4.476 1.00 93.62 111 THR A O 1
ATOM 852 N N . THR A 1 112 ? -4.133 15.803 3.572 1.00 95.25 112 THR A N 1
ATOM 853 C CA . THR A 1 112 ? -2.736 15.422 3.748 1.00 95.25 112 THR A CA 1
ATOM 854 C C . THR A 1 112 ? -2.055 15.370 2.395 1.00 95.25 112 THR A C 1
ATOM 856 O O . THR A 1 112 ? -2.437 14.569 1.543 1.00 95.25 112 THR A O 1
ATOM 859 N N . ARG A 1 113 ? -1.016 16.181 2.213 1.00 97.12 113 ARG A N 1
ATOM 860 C CA . ARG A 1 113 ? -0.124 16.117 1.064 1.00 97.12 113 ARG A CA 1
ATOM 861 C C . ARG A 1 113 ? 1.270 15.684 1.514 1.00 97.12 113 ARG A C 1
ATOM 863 O O . ARG A 1 113 ? 1.932 16.375 2.287 1.00 97.12 113 ARG A O 1
ATOM 870 N N . VAL A 1 114 ? 1.706 14.528 1.019 1.00 97.94 114 VAL A N 1
ATOM 871 C CA . VAL A 1 114 ? 2.990 13.901 1.362 1.00 97.94 114 VAL A CA 1
ATOM 872 C C . VAL A 1 114 ? 3.837 13.734 0.109 1.00 97.94 114 VAL A C 1
ATOM 874 O O . VAL A 1 114 ? 3.360 13.212 -0.894 1.00 97.94 114 VAL A O 1
ATOM 877 N N . VAL A 1 115 ? 5.101 14.136 0.179 1.00 98.19 115 VAL A N 1
ATOM 878 C CA . VAL A 1 115 ? 6.134 13.853 -0.817 1.00 98.19 115 VAL A CA 1
ATOM 879 C C . VAL A 1 115 ? 7.002 12.719 -0.280 1.00 98.19 115 VAL A C 1
ATOM 881 O O . VAL A 1 115 ? 7.782 12.919 0.649 1.00 98.19 115 VAL A O 1
ATOM 884 N N . LEU A 1 116 ? 6.860 11.527 -0.853 1.00 98.25 116 LEU A N 1
ATOM 885 C CA . LEU A 1 116 ? 7.689 10.367 -0.541 1.00 98.25 116 LEU A CA 1
ATOM 886 C C . LEU A 1 116 ? 8.851 10.291 -1.529 1.00 98.25 116 LEU A C 1
ATOM 888 O O . LEU A 1 116 ? 8.644 10.290 -2.745 1.00 98.25 116 LEU A O 1
ATOM 892 N N . LYS A 1 117 ? 10.072 10.196 -1.006 1.00 98.06 117 LYS A N 1
ATOM 893 C CA . LYS A 1 117 ? 11.292 10.039 -1.801 1.00 98.06 117 LYS A CA 1
ATOM 894 C C . LYS A 1 117 ? 11.993 8.741 -1.445 1.00 98.06 117 LYS A C 1
ATOM 896 O O . LYS A 1 117 ? 12.123 8.427 -0.267 1.00 98.06 117 LYS A O 1
ATOM 901 N N . GLY A 1 118 ? 12.419 7.969 -2.439 1.00 97.00 118 GLY A N 1
ATOM 902 C CA . GLY A 1 118 ? 13.026 6.661 -2.193 1.00 97.00 118 GLY A CA 1
ATOM 903 C C . GLY A 1 118 ? 12.948 5.710 -3.380 1.00 97.00 118 GLY A C 1
ATOM 904 O O . GLY A 1 118 ? 13.031 6.128 -4.533 1.00 97.00 118 GLY A O 1
ATOM 905 N N . VAL A 1 119 ? 12.840 4.415 -3.090 1.00 96.56 119 VAL A N 1
ATOM 906 C CA . VAL A 1 119 ? 12.724 3.355 -4.100 1.00 96.56 119 VAL A CA 1
ATOM 907 C C . VAL A 1 119 ? 11.263 3.242 -4.547 1.00 96.56 119 VAL A C 1
ATOM 909 O O . VAL A 1 119 ? 10.394 3.005 -3.716 1.00 96.56 119 VAL A O 1
ATOM 912 N N . THR A 1 120 ? 10.968 3.416 -5.835 1.00 95.75 120 THR A N 1
ATOM 913 C CA . THR A 1 120 ? 9.599 3.406 -6.384 1.00 95.75 120 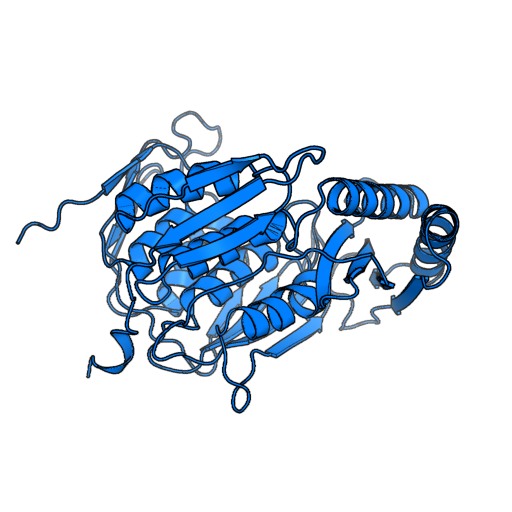THR A CA 1
ATOM 914 C C . THR A 1 120 ? 9.057 2.016 -6.670 1.00 95.75 120 THR A C 1
ATOM 916 O O . THR A 1 120 ? 7.852 1.804 -6.578 1.00 95.75 120 THR A O 1
ATOM 919 N N . ASN A 1 121 ? 9.938 1.084 -7.025 1.00 93.00 121 ASN A N 1
ATOM 920 C CA . ASN A 1 121 ? 9.581 -0.276 -7.393 1.00 93.00 121 ASN A CA 1
ATOM 921 C C . ASN A 1 121 ? 10.623 -1.223 -6.790 1.00 93.00 121 ASN A C 1
ATOM 923 O O . ASN A 1 121 ? 11.830 -1.003 -6.928 1.00 93.00 121 ASN A O 1
ATOM 927 N N . ASN A 1 122 ? 10.161 -2.265 -6.109 1.00 91.56 122 ASN A N 1
ATOM 928 C CA . ASN A 1 122 ? 10.985 -3.369 -5.637 1.00 91.56 122 ASN A CA 1
ATOM 929 C C . ASN A 1 122 ? 10.130 -4.654 -5.617 1.00 91.56 122 ASN A C 1
ATOM 931 O O . ASN A 1 122 ? 8.923 -4.580 -5.815 1.00 91.56 122 ASN A O 1
ATOM 935 N N . PRO A 1 123 ? 10.721 -5.831 -5.366 1.00 88.75 123 PRO A N 1
ATOM 936 C CA . PRO A 1 123 ? 9.948 -7.074 -5.292 1.00 88.75 123 PRO A CA 1
ATOM 937 C C . PRO A 1 123 ? 9.126 -7.278 -4.003 1.00 88.75 123 PRO A C 1
ATOM 939 O O . PRO A 1 123 ? 8.531 -8.338 -3.841 1.00 88.75 123 PRO A O 1
ATOM 942 N N . LEU A 1 124 ? 9.180 -6.357 -3.033 1.00 91.12 124 LEU A N 1
ATOM 943 C CA . LEU A 1 124 ? 8.663 -6.577 -1.671 1.00 91.12 124 LEU A CA 1
ATOM 944 C C . LEU A 1 124 ? 7.447 -5.721 -1.313 1.00 91.12 124 LEU A C 1
ATOM 946 O O . LEU A 1 124 ? 6.714 -6.081 -0.394 1.00 91.12 124 LEU A O 1
ATOM 950 N N . ASP A 1 125 ? 7.303 -4.566 -1.950 1.00 94.50 125 ASP A N 1
ATOM 951 C CA . ASP A 1 125 ? 6.341 -3.524 -1.625 1.00 94.50 125 ASP A CA 1
ATOM 952 C C . ASP A 1 125 ? 5.653 -3.061 -2.913 1.00 94.50 125 ASP A C 1
ATOM 954 O O . ASP A 1 125 ? 6.242 -3.110 -3.992 1.00 94.50 125 ASP A O 1
ATOM 958 N N . GLU A 1 126 ? 4.426 -2.565 -2.793 1.00 94.12 126 GLU A N 1
ATOM 959 C CA . GLU A 1 126 ? 3.618 -2.152 -3.938 1.00 94.12 126 GLU A CA 1
ATOM 960 C C . GLU A 1 126 ? 4.310 -1.055 -4.762 1.00 94.12 126 GLU A C 1
ATOM 962 O O . GLU A 1 126 ? 4.746 -0.025 -4.227 1.00 94.12 126 GLU A O 1
ATOM 967 N N . SER A 1 127 ? 4.374 -1.243 -6.084 1.00 94.50 127 SER A N 1
ATOM 968 C CA . SER A 1 127 ? 4.866 -0.204 -6.986 1.00 94.50 127 SER A CA 1
ATOM 969 C C . SER A 1 127 ? 3.957 1.015 -7.046 1.00 94.50 127 SER A C 1
ATOM 971 O O . SER A 1 127 ? 2.735 0.944 -6.926 1.00 94.50 127 SER A O 1
ATOM 973 N N . VAL A 1 128 ? 4.570 2.154 -7.357 1.00 95.25 128 VAL A N 1
ATOM 974 C CA . VAL A 1 128 ? 3.877 3.413 -7.668 1.00 95.25 128 VAL A CA 1
ATOM 975 C C . VAL A 1 128 ? 2.790 3.279 -8.728 1.00 95.25 128 VAL A C 1
ATOM 977 O O . VAL A 1 128 ? 1.746 3.916 -8.607 1.00 95.25 128 VAL A O 1
ATOM 980 N N . ASP A 1 129 ? 3.015 2.436 -9.734 1.00 96.06 129 ASP A N 1
ATOM 981 C CA . ASP A 1 129 ? 2.068 2.205 -10.819 1.00 96.06 129 ASP A CA 1
ATOM 982 C C . ASP A 1 129 ? 0.813 1.484 -10.298 1.00 96.06 129 ASP A C 1
ATOM 984 O O . ASP A 1 129 ? -0.303 1.863 -10.649 1.00 96.06 129 ASP A O 1
ATOM 988 N N . VAL A 1 130 ? 0.971 0.508 -9.392 1.00 97.19 130 VAL A N 1
ATOM 989 C CA . VAL A 1 130 ? -0.158 -0.141 -8.698 1.00 97.19 130 VAL A CA 1
ATOM 990 C C . VAL A 1 130 ? -0.885 0.855 -7.792 1.00 97.19 130 VAL A C 1
ATOM 992 O O . VAL A 1 130 ? -2.118 0.868 -7.759 1.00 97.19 130 VAL A O 1
ATOM 995 N N . LEU A 1 131 ? -0.151 1.722 -7.087 1.00 97.00 131 LEU A N 1
ATOM 996 C CA . 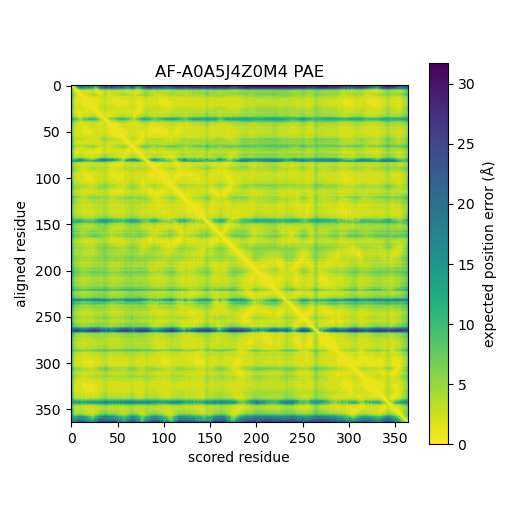LEU A 1 131 ? -0.767 2.733 -6.224 1.00 97.00 131 LEU A CA 1
ATOM 997 C C . LEU A 1 131 ? -1.668 3.691 -7.014 1.00 97.00 131 LEU A C 1
ATOM 999 O O . LEU A 1 131 ? -2.795 3.981 -6.608 1.00 97.00 131 LEU A O 1
ATOM 1003 N N . GLU A 1 132 ? -1.191 4.166 -8.162 1.00 95.75 132 GLU A N 1
ATOM 1004 C CA . GLU A 1 132 ? -1.948 5.065 -9.030 1.00 95.75 132 GLU A CA 1
ATOM 1005 C C . GLU A 1 132 ? -3.108 4.345 -9.734 1.00 95.75 132 GLU A C 1
ATOM 1007 O O . GLU A 1 132 ? -4.240 4.834 -9.719 1.00 95.75 132 GLU A O 1
ATOM 1012 N N . ALA A 1 133 ? -2.851 3.170 -10.315 1.00 95.88 133 ALA A N 1
ATOM 1013 C CA . ALA A 1 133 ? -3.822 2.469 -11.148 1.00 95.88 133 ALA A CA 1
ATOM 1014 C C . ALA A 1 133 ? -4.878 1.685 -10.355 1.00 95.88 133 ALA A C 1
ATOM 1016 O O . ALA A 1 133 ? -5.979 1.489 -10.864 1.00 95.88 133 ALA A O 1
ATOM 1017 N N . VAL A 1 134 ? -4.574 1.242 -9.128 1.00 97.19 134 VAL A N 1
ATOM 1018 C CA . VAL A 1 134 ? -5.469 0.399 -8.314 1.00 97.19 134 VAL A CA 1
ATOM 1019 C C . VAL A 1 134 ? -5.824 1.040 -6.984 1.00 97.19 134 VAL A C 1
ATOM 1021 O O . VAL A 1 134 ? -7.016 1.157 -6.687 1.00 97.19 134 VAL A O 1
ATOM 1024 N N . THR A 1 135 ? -4.846 1.491 -6.189 1.00 97.31 135 THR A N 1
ATOM 1025 C CA . THR A 1 135 ? -5.144 2.023 -4.847 1.00 97.31 135 THR A CA 1
ATOM 1026 C C . THR A 1 135 ? -6.046 3.252 -4.928 1.00 97.31 135 THR A C 1
ATOM 1028 O O . THR A 1 135 ? -7.049 3.311 -4.220 1.00 97.31 135 THR A O 1
ATOM 1031 N N . VAL A 1 136 ? -5.764 4.205 -5.824 1.00 96.31 136 VAL A N 1
ATOM 1032 C CA . VAL A 1 136 ? -6.575 5.429 -5.963 1.00 96.31 136 VAL A CA 1
ATOM 1033 C C . VAL A 1 136 ? -8.025 5.134 -6.391 1.00 96.31 136 VAL A C 1
ATOM 1035 O O . VAL A 1 136 ? -8.945 5.599 -5.704 1.00 96.31 136 VAL A O 1
ATOM 1038 N N . PRO A 1 137 ? -8.301 4.362 -7.467 1.00 95.94 137 PRO A N 1
ATOM 1039 C CA . PRO A 1 137 ? -9.673 3.976 -7.800 1.00 95.94 137 PRO A CA 1
ATOM 1040 C C . PRO A 1 137 ? -10.364 3.171 -6.697 1.00 95.94 137 PRO A C 1
ATOM 1042 O O . PRO A 1 137 ? -11.548 3.398 -6.437 1.00 95.94 137 PRO A O 1
ATOM 1045 N N . LEU A 1 138 ? -9.638 2.276 -6.017 1.00 96.69 138 LEU A N 1
ATOM 1046 C CA . LEU A 1 138 ? -10.185 1.487 -4.918 1.00 96.69 138 LEU A CA 1
ATOM 1047 C C . LEU A 1 138 ? -10.577 2.379 -3.737 1.00 96.69 138 LEU A C 1
ATOM 1049 O O . LEU A 1 138 ? -11.692 2.261 -3.245 1.00 96.69 138 LEU A O 1
ATOM 1053 N N . MET A 1 139 ? -9.738 3.334 -3.334 1.00 96.31 139 MET A N 1
ATOM 1054 C CA . MET A 1 139 ? -10.082 4.301 -2.286 1.00 96.31 139 MET A CA 1
ATOM 1055 C C . MET A 1 139 ? -11.342 5.100 -2.628 1.00 96.31 139 MET A C 1
ATOM 1057 O O . MET A 1 139 ? -12.190 5.308 -1.761 1.00 96.31 139 MET A O 1
ATOM 1061 N N . ARG A 1 140 ? -11.512 5.500 -3.894 1.00 94.44 140 ARG A N 1
ATOM 1062 C CA . ARG A 1 140 ? -12.748 6.150 -4.354 1.00 94.44 140 ARG A CA 1
ATOM 1063 C C . ARG A 1 140 ? -13.954 5.222 -4.228 1.00 94.44 140 ARG A C 1
ATOM 1065 O O . ARG A 1 140 ? -14.984 5.641 -3.714 1.00 94.44 140 ARG A O 1
ATOM 1072 N N . ARG A 1 141 ? -13.818 3.962 -4.647 1.00 94.06 141 ARG A N 1
ATOM 1073 C CA . ARG A 1 141 ? -14.887 2.953 -4.568 1.00 94.06 141 ARG A CA 1
ATOM 1074 C C . ARG A 1 141 ? -15.262 2.594 -3.127 1.00 94.06 141 ARG A C 1
ATOM 1076 O O . ARG A 1 141 ? -16.418 2.284 -2.869 1.00 94.06 141 ARG A O 1
ATOM 1083 N N . LEU A 1 142 ? -14.307 2.657 -2.200 1.00 95.00 142 LEU A N 1
ATOM 1084 C CA . LEU A 1 142 ? -14.530 2.437 -0.769 1.00 95.00 142 LEU A CA 1
ATOM 1085 C C . LEU A 1 142 ? -15.157 3.647 -0.059 1.00 95.00 142 LEU A C 1
ATOM 1087 O O . LEU A 1 142 ? -15.521 3.515 1.101 1.00 95.00 142 LEU A O 1
ATOM 1091 N N . GLY A 1 143 ? -15.257 4.817 -0.702 1.00 93.44 143 GLY A N 1
ATOM 1092 C CA . GLY A 1 143 ? -15.717 6.044 -0.044 1.00 93.44 143 GLY A CA 1
ATOM 1093 C C . GLY A 1 143 ? -14.662 6.703 0.855 1.00 93.44 143 GLY A C 1
ATOM 1094 O O . GLY A 1 143 ? -15.000 7.502 1.722 1.00 93.44 143 GLY A O 1
ATOM 1095 N N . LEU A 1 144 ? -13.373 6.401 0.648 1.00 92.38 144 LEU A N 1
ATOM 1096 C CA . LEU A 1 144 ? -12.247 7.020 1.371 1.00 92.38 144 LEU A CA 1
ATOM 1097 C C . LEU A 1 144 ? -11.863 8.410 0.830 1.00 92.38 144 LEU A C 1
ATOM 1099 O O . LEU A 1 144 ? -10.901 9.019 1.291 1.00 92.38 144 LEU A O 1
ATOM 1103 N N . CYS A 1 145 ? -12.605 8.916 -0.153 1.00 89.31 145 CYS A N 1
ATOM 1104 C CA . CYS A 1 145 ? -12.541 10.288 -0.648 1.00 89.31 145 CYS A CA 1
ATOM 1105 C C . CYS A 1 145 ? -13.896 10.702 -1.228 1.00 89.31 145 CYS A C 1
ATOM 1107 O O . CYS A 1 145 ? -14.767 9.860 -1.449 1.00 89.31 145 CYS A O 1
ATOM 1109 N N . THR A 1 146 ? -14.074 11.999 -1.479 1.00 80.94 146 THR A N 1
ATOM 1110 C CA . THR A 1 146 ? -15.307 12.532 -2.074 1.00 80.94 146 THR A CA 1
ATOM 1111 C C . THR A 1 146 ? -15.117 12.788 -3.569 1.00 80.94 146 THR A C 1
ATOM 1113 O O . THR A 1 146 ? -13.995 12.885 -4.061 1.00 80.94 146 THR A O 1
ATOM 1116 N N . HIS A 1 147 ? -16.208 12.918 -4.328 1.00 78.62 147 HIS A N 1
ATOM 1117 C CA . HIS A 1 147 ? -16.107 13.278 -5.748 1.00 78.62 147 HIS A CA 1
ATOM 1118 C C . HIS A 1 147 ? -15.517 14.681 -5.965 1.00 78.62 147 HIS A C 1
ATOM 1120 O O . HIS A 1 147 ? -14.822 14.895 -6.954 1.00 78.62 147 HIS A O 1
ATOM 1126 N N . SER A 1 148 ? -15.781 15.617 -5.048 1.00 82.06 148 SER A N 1
ATOM 1127 C CA . SER A 1 148 ? -15.247 16.984 -5.086 1.00 82.06 148 SER A CA 1
ATOM 1128 C C . SER A 1 148 ? -13.775 17.063 -4.688 1.00 82.06 148 SER A C 1
ATOM 1130 O O . SER A 1 148 ? -13.053 17.918 -5.188 1.00 82.06 148 SER A O 1
ATOM 1132 N N . GLU A 1 149 ? -13.329 16.171 -3.805 1.00 86.38 149 GLU A N 1
ATOM 1133 C CA . GLU A 1 149 ? -11.947 16.085 -3.342 1.00 86.38 149 GLU A CA 1
ATOM 1134 C C . GLU A 1 149 ? -11.477 14.632 -3.503 1.00 86.38 149 GLU A C 1
ATOM 1136 O O . GLU A 1 149 ? -11.659 13.822 -2.587 1.00 86.38 149 GLU A O 1
ATOM 1141 N N . PRO A 1 150 ? -10.936 14.253 -4.676 1.00 90.00 150 PRO A N 1
ATOM 1142 C CA . PRO A 1 150 ? -10.428 12.907 -4.899 1.00 90.00 150 PRO A CA 1
ATOM 1143 C C . PRO A 1 150 ? -9.010 12.734 -4.334 1.00 90.00 150 PRO A C 1
ATOM 1145 O O . PRO A 1 150 ? -8.254 13.692 -4.167 1.00 90.00 150 PRO A O 1
ATOM 1148 N N . VAL A 1 151 ? -8.621 11.482 -4.077 1.00 94.12 151 VAL A N 1
ATOM 1149 C CA . VAL A 1 151 ? -7.208 11.144 -3.841 1.00 94.12 151 VAL A CA 1
ATOM 1150 C C . VAL A 1 151 ? -6.421 11.349 -5.133 1.00 94.12 151 VAL A C 1
ATOM 1152 O O . VAL A 1 151 ? -6.853 10.923 -6.207 1.00 94.12 151 VAL A O 1
ATOM 1155 N N . HIS A 1 152 ? -5.243 11.953 -5.012 1.00 94.19 152 HIS A N 1
ATOM 1156 C CA . HIS A 1 152 ? -4.283 12.091 -6.098 1.00 94.19 152 HIS A CA 1
ATOM 1157 C C . HIS A 1 152 ? -2.961 11.432 -5.730 1.00 94.19 152 HIS A C 1
ATOM 1159 O O . HIS A 1 152 ? -2.414 11.662 -4.651 1.00 94.19 152 HIS A O 1
ATOM 1165 N N . VAL A 1 153 ? -2.425 10.657 -6.664 1.00 96.12 153 VAL A N 1
ATOM 1166 C CA . VAL A 1 153 ? -1.067 10.123 -6.620 1.00 96.12 153 VAL A CA 1
ATOM 1167 C C . VAL A 1 153 ? -0.390 10.561 -7.903 1.00 96.12 153 VAL A C 1
ATOM 1169 O O . VAL A 1 153 ? -0.981 10.465 -8.974 1.00 96.12 153 VAL A O 1
ATOM 1172 N N . LYS A 1 154 ? 0.818 11.106 -7.790 1.00 95.44 154 LYS A N 1
ATOM 1173 C CA . LYS A 1 154 ? 1.615 11.495 -8.948 1.00 95.44 154 LYS A CA 1
ATOM 1174 C C . LYS A 1 154 ? 3.073 11.156 -8.717 1.00 95.44 154 LYS A C 1
ATOM 1176 O O . LYS A 1 154 ? 3.708 11.697 -7.809 1.00 95.44 154 LYS A O 1
ATOM 1181 N N . MET A 1 155 ? 3.613 10.305 -9.574 1.00 94.75 155 MET A N 1
ATOM 1182 C CA . MET A 1 155 ? 5.043 10.046 -9.635 1.00 94.75 155 MET A CA 1
ATOM 1183 C C . MET A 1 155 ? 5.747 11.135 -10.461 1.00 94.75 155 MET A C 1
ATOM 1185 O O . MET A 1 155 ? 5.307 11.500 -11.550 1.00 94.75 155 MET A O 1
ATOM 1189 N N . PHE A 1 156 ? 6.863 11.651 -9.947 1.00 94.44 156 PHE A N 1
ATOM 1190 C CA . PHE A 1 156 ? 7.709 12.632 -10.635 1.00 94.44 156 PHE A CA 1
ATOM 1191 C C . PHE A 1 156 ? 9.017 12.025 -11.138 1.00 94.44 156 PHE A C 1
ATOM 1193 O O . PHE A 1 156 ? 9.506 12.409 -12.204 1.00 94.44 156 PHE A O 1
ATOM 1200 N N . LYS A 1 157 ? 9.587 11.090 -10.372 1.00 95.06 157 LYS A N 1
ATOM 1201 C CA . LYS A 1 157 ? 10.829 10.386 -10.699 1.00 95.06 157 LYS A CA 1
ATOM 1202 C C . LYS A 1 157 ? 10.689 8.922 -10.311 1.00 95.06 157 LYS A C 1
ATOM 1204 O O . LYS A 1 157 ? 10.224 8.632 -9.208 1.00 95.06 157 LYS A O 1
ATOM 1209 N N . ARG A 1 158 ? 11.137 8.022 -11.184 1.00 94.00 158 ARG A N 1
ATOM 1210 C CA . ARG A 1 158 ? 11.355 6.612 -10.841 1.00 94.00 158 ARG A CA 1
ATOM 1211 C C . ARG A 1 158 ? 12.672 6.477 -10.088 1.00 94.00 158 ARG A C 1
ATOM 1213 O O . ARG A 1 158 ? 13.571 7.290 -10.272 1.00 94.00 158 ARG A O 1
ATOM 1220 N N . GLY A 1 159 ? 12.796 5.466 -9.238 1.00 93.75 159 GLY A N 1
ATOM 1221 C CA . GLY A 1 159 ? 14.015 5.225 -8.473 1.00 93.75 159 GLY A CA 1
ATOM 1222 C C . GLY A 1 159 ? 14.117 3.775 -8.050 1.00 93.75 159 GLY A C 1
ATOM 1223 O O . GLY A 1 159 ? 13.255 3.281 -7.336 1.00 93.75 159 GLY A O 1
ATOM 1224 N N . LEU A 1 160 ? 15.174 3.093 -8.467 1.00 93.19 160 LEU A N 1
ATOM 1225 C CA . LEU A 1 160 ? 15.386 1.677 -8.169 1.00 93.19 160 LEU A CA 1
ATOM 1226 C C . LEU A 1 160 ? 16.533 1.501 -7.177 1.00 93.19 160 LEU A C 1
ATOM 1228 O O . LEU A 1 160 ? 17.353 2.400 -6.988 1.00 93.19 160 LEU A O 1
ATOM 1232 N N . GLN A 1 161 ? 16.603 0.339 -6.534 1.00 91.62 161 GLN A N 1
ATOM 1233 C CA . GLN A 1 161 ? 17.777 -0.022 -5.741 1.00 91.62 161 GLN A CA 1
ATOM 1234 C C . GLN A 1 161 ? 19.026 -0.166 -6.640 1.00 91.62 161 GLN A C 1
ATOM 1236 O O . GLN A 1 161 ? 18.893 -0.529 -7.808 1.00 91.62 161 GLN A O 1
ATOM 1241 N N . PRO A 1 162 ? 20.238 0.110 -6.118 1.00 90.88 162 PRO A N 1
ATOM 1242 C CA . PRO A 1 162 ? 20.531 0.526 -4.743 1.00 90.88 162 PRO A CA 1
ATOM 1243 C C . PRO A 1 162 ? 20.482 2.052 -4.526 1.00 90.88 162 PRO A C 1
ATOM 1245 O O . PRO A 1 162 ? 20.408 2.502 -3.388 1.00 90.88 162 PRO A O 1
ATOM 1248 N N . GLY A 1 163 ? 20.526 2.856 -5.590 1.00 89.75 163 GLY A N 1
ATOM 1249 C CA . GLY A 1 163 ? 20.696 4.312 -5.519 1.00 89.75 163 GLY A CA 1
ATOM 1250 C C . GLY A 1 163 ? 19.415 5.116 -5.273 1.00 89.75 163 GLY A C 1
ATOM 1251 O O . GLY A 1 163 ? 19.499 6.319 -5.015 1.00 89.75 163 GLY A O 1
ATOM 1252 N N . ALA A 1 164 ? 18.242 4.483 -5.365 1.00 92.12 164 ALA A N 1
ATOM 1253 C CA . ALA A 1 164 ? 16.927 5.099 -5.208 1.00 92.12 164 ALA A CA 1
ATOM 1254 C C . ALA A 1 164 ? 16.750 6.340 -6.114 1.00 92.12 164 ALA A C 1
ATOM 1256 O O . ALA A 1 164 ? 16.966 6.266 -7.328 1.00 92.12 164 ALA A O 1
ATOM 1257 N N . GLY A 1 165 ? 16.349 7.480 -5.543 1.00 93.75 165 GLY A N 1
ATOM 1258 C CA . GLY A 1 165 ? 16.154 8.744 -6.267 1.00 93.75 165 GLY A CA 1
ATOM 1259 C C . GLY A 1 165 ? 14.755 8.935 -6.860 1.00 93.75 165 GLY A C 1
ATOM 1260 O O . GLY A 1 165 ? 14.556 9.824 -7.686 1.00 93.75 165 GLY A O 1
ATOM 1261 N N . GLY A 1 166 ? 13.801 8.105 -6.448 1.00 96.06 166 GLY A N 1
ATOM 1262 C CA . GLY A 1 166 ? 12.400 8.226 -6.808 1.00 96.06 166 GLY A CA 1
ATOM 1263 C C . GLY A 1 166 ? 11.680 9.290 -5.999 1.00 96.06 166 GLY A C 1
ATOM 1264 O O . GLY A 1 166 ? 12.098 9.626 -4.891 1.00 96.06 166 GLY A O 1
ATOM 1265 N N . GLU A 1 167 ? 10.589 9.808 -6.550 1.00 97.00 167 GLU A N 1
ATOM 1266 C CA . GLU A 1 167 ? 9.803 10.879 -5.945 1.00 97.00 167 GLU A CA 1
ATOM 1267 C C . GLU A 1 167 ? 8.331 10.735 -6.340 1.00 97.00 167 GLU A C 1
ATOM 1269 O O . GLU A 1 167 ? 7.998 10.717 -7.530 1.00 97.00 167 GLU A O 1
ATOM 1274 N N . MET A 1 168 ? 7.452 10.651 -5.342 1.00 97.00 168 MET A N 1
ATOM 1275 C CA . MET A 1 168 ? 6.006 10.530 -5.504 1.00 97.00 168 MET A CA 1
ATOM 1276 C C . MET A 1 168 ? 5.288 11.479 -4.551 1.00 97.00 168 MET A C 1
ATOM 1278 O O . MET A 1 168 ? 5.640 11.584 -3.379 1.00 97.00 168 MET A O 1
ATOM 1282 N N . VAL A 1 169 ? 4.247 12.142 -5.046 1.00 97.69 169 VAL A N 1
ATOM 1283 C CA . VAL A 1 169 ? 3.374 12.993 -4.238 1.00 97.69 169 VAL A CA 1
ATOM 1284 C C . VAL A 1 169 ? 2.020 12.322 -4.084 1.00 97.69 169 VAL A C 1
ATOM 1286 O O . VAL A 1 169 ? 1.389 11.952 -5.072 1.00 97.69 169 VAL A O 1
ATOM 1289 N N . ILE A 1 170 ? 1.573 12.206 -2.839 1.00 97.50 170 ILE A N 1
ATOM 1290 C CA . ILE A 1 170 ? 0.234 11.764 -2.460 1.00 97.50 170 ILE A CA 1
ATOM 1291 C C . ILE A 1 170 ? -0.519 12.985 -1.949 1.00 97.50 170 ILE A C 1
ATOM 1293 O O . ILE A 1 170 ? 0.010 13.748 -1.147 1.00 97.50 170 ILE A O 1
ATOM 1297 N N . THR A 1 171 ? -1.756 13.179 -2.388 1.00 96.56 171 THR A N 1
ATOM 1298 C CA . THR A 1 171 ? -2.702 14.121 -1.785 1.00 96.56 171 THR A CA 1
ATOM 1299 C C . THR A 1 171 ? -3.972 13.363 -1.444 1.00 96.56 171 THR A C 1
ATOM 1301 O O . THR A 1 171 ? -4.645 12.841 -2.329 1.00 96.56 171 THR A O 1
ATOM 1304 N N . CYS A 1 172 ? -4.268 13.268 -0.152 1.00 95.44 172 CYS A N 1
ATOM 1305 C CA . CYS A 1 172 ? -5.388 12.513 0.380 1.00 95.44 172 CYS A CA 1
ATOM 1306 C C . CYS A 1 172 ? -6.303 13.444 1.192 1.00 95.44 172 CYS A C 1
ATOM 1308 O O . CYS A 1 172 ? -5.849 14.018 2.188 1.00 95.44 172 CYS A O 1
ATOM 1310 N N . PRO A 1 173 ? -7.570 13.613 0.787 1.00 94.00 173 PRO A N 1
ATOM 1311 C CA . PRO A 1 173 ? -8.548 14.395 1.530 1.00 94.00 173 PRO A CA 1
ATOM 1312 C C . PRO A 1 173 ? -9.056 13.636 2.754 1.00 94.00 173 PRO A C 1
ATOM 1314 O O . PRO A 1 173 ? -8.745 12.460 2.950 1.00 94.00 173 PRO A O 1
ATOM 1317 N N . VAL A 1 174 ? -9.832 14.332 3.583 1.00 93.81 174 VAL A N 1
ATOM 1318 C CA . VAL A 1 174 ? -10.415 13.785 4.813 1.00 93.81 174 VAL A CA 1
ATOM 1319 C C . VAL A 1 174 ? -11.886 13.444 4.621 1.00 93.81 174 VAL A C 1
ATOM 1321 O O . VAL A 1 174 ? -12.617 14.141 3.921 1.00 93.81 174 VAL A O 1
ATOM 1324 N N . ILE A 1 175 ? -12.346 12.406 5.311 1.00 93.56 175 ILE A N 1
ATOM 1325 C CA . ILE A 1 175 ? -13.748 11.989 5.330 1.00 93.56 175 ILE A CA 1
ATOM 1326 C C . ILE A 1 175 ? -14.341 12.145 6.739 1.00 93.56 175 ILE A C 1
ATOM 1328 O O . ILE A 1 175 ? -13.628 12.010 7.739 1.00 93.56 175 ILE A O 1
ATOM 1332 N N . PRO A 1 176 ? -15.639 12.482 6.866 1.00 90.44 176 PRO A N 1
ATOM 1333 C CA . PRO A 1 176 ? -16.310 12.557 8.167 1.00 90.44 176 PRO A CA 1
ATOM 1334 C C . PRO A 1 176 ? -16.593 11.173 8.765 1.00 90.44 176 PRO A C 1
ATOM 1336 O O . PRO A 1 176 ? -16.412 10.965 9.965 1.00 90.44 176 PRO A O 1
ATOM 1339 N N . LYS A 1 177 ? -17.058 10.258 7.918 1.00 92.12 177 LYS A N 1
ATOM 1340 C CA . LYS A 1 177 ? -17.433 8.879 8.220 1.00 92.12 177 LYS A CA 1
ATOM 1341 C C . LYS A 1 177 ? -17.243 8.042 6.957 1.00 92.12 177 LYS A C 1
ATOM 1343 O O . LYS A 1 177 ? -17.106 8.607 5.872 1.00 92.12 177 LYS A O 1
ATOM 1348 N N . LEU A 1 178 ? -17.271 6.728 7.119 1.00 94.56 178 LEU A N 1
ATOM 1349 C CA . LEU A 1 178 ? -17.168 5.768 6.031 1.00 94.56 178 LEU A CA 1
ATOM 1350 C C . LEU A 1 178 ? -18.474 4.976 5.928 1.00 94.56 178 LEU A C 1
ATOM 1352 O O . LEU A 1 178 ? -18.931 4.419 6.927 1.00 94.56 178 LEU A O 1
ATOM 1356 N N . ASP A 1 179 ? -19.077 4.947 4.744 1.00 94.62 179 ASP A N 1
ATOM 1357 C CA . ASP A 1 179 ? -20.309 4.193 4.493 1.00 94.62 179 ASP A CA 1
ATOM 1358 C C . ASP A 1 179 ? -20.014 2.688 4.334 1.00 94.62 179 ASP A C 1
ATOM 1360 O O . ASP A 1 179 ? -18.853 2.268 4.264 1.00 94.62 179 ASP A O 1
ATOM 1364 N N . ILE A 1 180 ? -21.057 1.852 4.306 1.00 96.88 180 ILE A N 1
ATOM 1365 C CA . ILE A 1 180 ? -20.889 0.404 4.117 1.00 96.88 180 ILE A CA 1
ATOM 1366 C C . ILE A 1 180 ? -20.167 0.054 2.812 1.00 96.88 180 ILE A C 1
ATOM 1368 O O . ILE A 1 180 ? -20.437 0.600 1.742 1.00 96.88 180 ILE A O 1
ATOM 1372 N N . ILE A 1 181 ? -19.301 -0.955 2.880 1.00 96.94 181 ILE A N 1
ATOM 1373 C CA . ILE A 1 181 ? -18.533 -1.440 1.733 1.00 96.94 181 ILE A CA 1
ATOM 1374 C C . ILE A 1 181 ? -19.174 -2.718 1.197 1.00 96.94 181 ILE A C 1
ATOM 1376 O O . ILE A 1 181 ? -19.345 -3.700 1.922 1.00 96.94 181 ILE A O 1
ATOM 1380 N N . LYS A 1 182 ? -19.510 -2.716 -0.097 1.00 96.94 182 LYS A N 1
ATOM 1381 C CA . LYS A 1 182 ? -20.066 -3.870 -0.816 1.00 96.94 182 LYS A CA 1
ATOM 1382 C C . LYS A 1 182 ? -19.272 -4.126 -2.091 1.00 96.94 182 LYS A C 1
ATOM 1384 O O . LYS A 1 182 ? -19.466 -3.461 -3.104 1.00 96.94 182 LYS A O 1
ATOM 1389 N N . LEU A 1 183 ? -18.390 -5.115 -2.027 1.00 97.00 183 LEU A N 1
ATOM 1390 C CA . LEU A 1 183 ? -17.591 -5.606 -3.146 1.00 97.00 183 LEU A CA 1
ATOM 1391 C C . LEU A 1 183 ? -17.865 -7.104 -3.283 1.00 97.00 183 LEU A C 1
ATOM 1393 O O . LEU A 1 183 ? -17.117 -7.909 -2.744 1.00 97.00 183 LEU A O 1
ATOM 1397 N N . THR A 1 184 ? -18.993 -7.482 -3.887 1.00 96.06 184 THR A N 1
ATOM 1398 C CA . THR A 1 184 ? -19.470 -8.881 -3.882 1.00 96.06 184 THR A CA 1
ATOM 1399 C C . THR A 1 184 ? -19.456 -9.561 -5.243 1.00 96.06 184 THR A C 1
ATOM 1401 O O . THR A 1 184 ? -19.665 -10.766 -5.297 1.00 96.06 184 THR A O 1
ATOM 1404 N N . ASP A 1 185 ? -19.261 -8.804 -6.319 1.00 95.31 185 ASP A N 1
ATOM 1405 C CA . ASP A 1 185 ? -19.301 -9.319 -7.685 1.00 95.31 185 ASP A CA 1
ATOM 1406 C C . ASP A 1 185 ? -17.966 -9.035 -8.395 1.00 95.31 185 ASP A C 1
ATOM 1408 O O . ASP A 1 185 ? -17.715 -7.882 -8.781 1.00 95.31 185 ASP A O 1
ATOM 1412 N N . PRO A 1 186 ? -17.089 -10.047 -8.543 1.00 94.31 186 PRO A N 1
ATOM 1413 C CA . PRO A 1 186 ? -15.822 -9.889 -9.249 1.00 94.31 186 PRO A CA 1
ATOM 1414 C C . PRO A 1 186 ? -16.026 -9.617 -10.749 1.00 94.31 186 PRO A C 1
ATOM 1416 O O . PRO A 1 186 ? -15.188 -8.944 -11.353 1.00 94.31 186 PRO A O 1
ATOM 1419 N N . GLY A 1 187 ? -17.158 -10.030 -11.332 1.00 94.81 187 GLY A N 1
ATOM 1420 C CA . GLY A 1 187 ? -17.429 -9.923 -12.764 1.00 94.81 187 GLY A CA 1
ATOM 1421 C C . GLY A 1 187 ? -16.479 -10.763 -13.625 1.00 94.81 187 GLY A C 1
ATOM 1422 O O . GLY A 1 187 ? -15.733 -11.603 -13.131 1.00 94.81 187 GLY A O 1
ATOM 1423 N N . TYR A 1 188 ? -16.490 -10.510 -14.935 1.00 94.44 188 TYR A N 1
ATOM 1424 C CA . TYR A 1 188 ? -15.571 -11.144 -15.887 1.00 94.44 188 TYR A CA 1
ATOM 1425 C C . TYR A 1 188 ? -14.449 -10.186 -16.262 1.00 94.44 188 TYR A C 1
ATOM 1427 O O . TYR A 1 188 ? -14.688 -8.983 -16.388 1.00 94.44 188 TYR A O 1
ATOM 1435 N N . VAL A 1 189 ? -13.242 -10.702 -16.496 1.00 96.12 189 VAL A N 1
ATOM 1436 C CA . VAL A 1 189 ? -12.124 -9.889 -16.990 1.00 96.12 189 VAL A CA 1
ATOM 1437 C C . VAL A 1 189 ? -12.474 -9.340 -18.373 1.00 96.12 189 VAL A C 1
ATOM 1439 O O . VAL A 1 189 ? -12.645 -10.086 -19.333 1.00 96.12 189 VAL A O 1
ATOM 1442 N N . LYS A 1 190 ? -12.589 -8.015 -18.469 1.00 95.69 190 LYS A N 1
ATOM 1443 C CA . LYS A 1 190 ? -12.917 -7.303 -19.706 1.00 95.69 190 LYS A CA 1
ATOM 1444 C C . LYS A 1 190 ? -11.664 -7.033 -20.529 1.00 95.69 190 LYS A C 1
ATOM 1446 O O . LYS A 1 190 ? -11.700 -7.145 -21.750 1.00 95.69 190 LYS A O 1
ATOM 1451 N N . ARG A 1 191 ? -10.585 -6.610 -19.867 1.00 96.94 191 ARG A N 1
ATOM 1452 C CA . ARG A 1 191 ? -9.346 -6.167 -20.515 1.00 96.94 191 ARG A CA 1
ATOM 1453 C C . ARG A 1 191 ? -8.1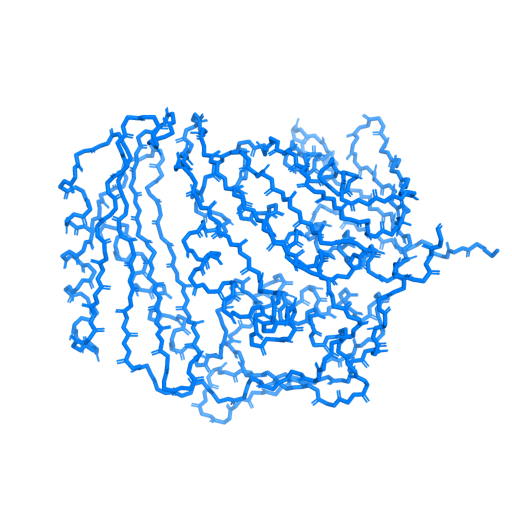67 -6.165 -19.554 1.00 96.94 191 ARG A C 1
ATOM 1455 O O . ARG A 1 191 ? -8.361 -6.081 -18.342 1.00 96.94 191 ARG A O 1
ATOM 1462 N N . VAL A 1 192 ? -6.958 -6.164 -20.108 1.00 98.25 192 VAL A N 1
ATOM 1463 C CA . VAL A 1 192 ? -5.714 -5.974 -19.353 1.00 98.25 192 VAL A CA 1
ATOM 1464 C C . VAL A 1 192 ? -5.017 -4.703 -19.824 1.00 98.25 192 VAL A C 1
ATOM 1466 O O . VAL A 1 192 ? -4.868 -4.441 -21.023 1.00 98.25 192 VAL A O 1
ATOM 1469 N N . ARG A 1 193 ? -4.611 -3.874 -18.867 1.00 98.06 193 ARG A N 1
ATOM 1470 C CA . ARG A 1 193 ? -3.757 -2.706 -19.071 1.00 98.06 193 ARG A CA 1
ATOM 1471 C C . ARG A 1 193 ? -2.448 -2.897 -18.325 1.00 98.06 193 ARG A C 1
ATOM 1473 O O . ARG A 1 193 ? -2.378 -3.685 -17.394 1.00 98.06 193 ARG A O 1
ATOM 1480 N N . GLY A 1 194 ? -1.406 -2.187 -18.722 1.00 97.06 194 GLY A N 1
ATOM 1481 C CA . GLY A 1 194 ? -0.148 -2.251 -17.994 1.00 97.06 194 GLY A CA 1
ATOM 1482 C C . GLY A 1 194 ? 0.817 -1.147 -18.362 1.00 97.06 194 GLY A C 1
ATOM 1483 O O . GLY A 1 194 ? 0.598 -0.423 -19.331 1.00 97.06 194 GLY A O 1
ATOM 1484 N N . VAL A 1 195 ? 1.895 -1.043 -17.598 1.00 97.50 195 VAL A N 1
ATOM 1485 C CA . VAL A 1 195 ? 3.006 -0.124 -17.845 1.00 97.50 195 VAL A CA 1
ATOM 1486 C C . VAL A 1 195 ? 4.299 -0.925 -17.758 1.00 97.50 195 VAL A C 1
ATOM 1488 O O . VAL A 1 195 ? 4.594 -1.504 -16.718 1.00 97.50 195 VAL A O 1
ATOM 1491 N N . ALA A 1 196 ? 5.061 -0.970 -18.849 1.00 97.38 196 ALA A N 1
ATOM 1492 C CA . ALA A 1 196 ? 6.402 -1.536 -18.905 1.00 97.38 196 ALA A CA 1
ATOM 1493 C C . ALA A 1 196 ? 7.419 -0.395 -18.870 1.00 97.38 196 ALA A C 1
ATOM 1495 O O . ALA A 1 196 ? 7.565 0.356 -19.841 1.00 97.38 196 ALA A O 1
ATOM 1496 N N . PHE A 1 197 ? 8.130 -0.254 -17.756 1.00 95.44 197 PHE A N 1
ATOM 1497 C CA . PHE A 1 197 ? 9.070 0.839 -17.566 1.00 95.44 197 PHE A CA 1
ATOM 1498 C C . PHE A 1 197 ? 10.525 0.406 -17.751 1.00 95.44 197 PHE A C 1
ATOM 1500 O O . PHE A 1 197 ? 10.904 -0.732 -17.478 1.00 95.44 197 PHE A O 1
ATOM 1507 N N . SER A 1 198 ? 11.361 1.354 -18.163 1.00 94.19 198 SER A N 1
ATOM 1508 C CA . SER A 1 198 ? 12.819 1.213 -18.186 1.00 94.19 198 SER A CA 1
ATOM 1509 C C . SER A 1 198 ? 13.483 2.487 -17.669 1.00 94.19 198 SER A C 1
ATOM 1511 O O . SER A 1 198 ? 13.077 3.599 -17.996 1.00 94.19 198 SER A O 1
ATOM 1513 N N . CYS A 1 199 ? 14.503 2.336 -16.829 1.00 93.00 199 CYS A N 1
ATOM 1514 C CA . CYS A 1 199 ? 15.259 3.418 -16.204 1.00 93.00 199 CYS A CA 1
ATOM 1515 C C . CYS A 1 199 ? 16.748 3.179 -16.442 1.00 93.00 199 CYS A C 1
ATOM 1517 O O . CYS A 1 199 ? 17.260 2.125 -16.077 1.00 93.00 199 CYS A O 1
ATOM 1519 N N . ARG A 1 200 ? 17.451 4.146 -17.049 1.00 91.44 200 ARG A N 1
ATOM 1520 C CA . ARG A 1 200 ? 18.906 4.080 -17.329 1.00 91.44 200 ARG A CA 1
ATOM 1521 C C . ARG A 1 200 ? 19.373 2.792 -18.041 1.00 91.44 200 ARG A C 1
ATOM 1523 O O . ARG A 1 200 ? 20.533 2.409 -17.927 1.00 91.44 200 ARG A O 1
ATOM 1530 N N . VAL A 1 201 ? 18.478 2.151 -18.788 1.00 91.44 201 VAL A N 1
ATOM 1531 C CA . VAL A 1 201 ? 18.735 1.002 -19.671 1.00 91.44 201 VAL A CA 1
ATOM 1532 C C . VAL A 1 201 ? 18.091 1.272 -21.028 1.00 91.44 201 VAL A C 1
ATOM 1534 O O . VAL A 1 201 ? 17.313 2.214 -21.161 1.00 91.44 201 VAL A O 1
ATOM 1537 N N . SER A 1 202 ? 18.405 0.475 -22.049 1.00 92.00 202 SER A N 1
ATOM 1538 C CA . SER A 1 202 ? 17.823 0.672 -23.382 1.00 92.00 202 SER A CA 1
ATOM 1539 C C . SER A 1 202 ? 16.284 0.557 -23.357 1.00 92.00 202 SER A C 1
ATOM 1541 O O . SER A 1 202 ? 15.764 -0.369 -22.731 1.00 92.00 202 SER A O 1
ATOM 1543 N N . PRO A 1 203 ? 15.539 1.408 -24.090 1.00 92.56 203 PRO A N 1
ATOM 1544 C CA . PRO A 1 203 ? 14.090 1.260 -24.266 1.00 92.56 203 PRO A CA 1
ATOM 1545 C C . PRO A 1 203 ? 13.669 -0.104 -24.839 1.00 92.56 203 PRO A C 1
ATOM 1547 O O . PRO A 1 203 ? 12.536 -0.537 -24.642 1.00 92.56 203 PRO A O 1
ATOM 1550 N N . ALA A 1 204 ? 14.584 -0.819 -25.507 1.00 93.94 204 ALA A N 1
ATOM 1551 C CA . ALA A 1 204 ? 14.338 -2.167 -26.019 1.00 93.94 204 ALA A CA 1
ATOM 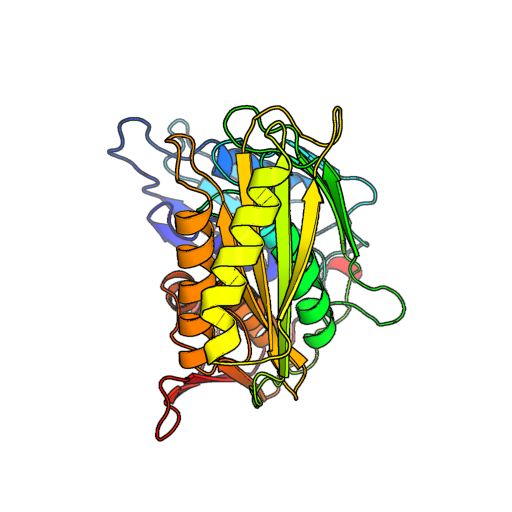1552 C C . ALA A 1 204 ? 13.921 -3.163 -24.920 1.00 93.94 204 ALA A C 1
ATOM 1554 O O . ALA A 1 204 ? 13.204 -4.118 -25.206 1.00 93.94 204 ALA A O 1
ATOM 1555 N N . PHE A 1 205 ? 14.320 -2.929 -23.665 1.00 93.88 205 PHE A N 1
ATOM 1556 C CA . PHE A 1 205 ? 13.905 -3.748 -22.525 1.00 93.88 205 PHE A CA 1
ATOM 1557 C C . PHE A 1 205 ? 12.391 -3.662 -22.284 1.00 93.88 205 PHE A C 1
ATOM 1559 O O . PHE A 1 205 ? 11.750 -4.693 -22.093 1.00 93.88 205 PHE A O 1
ATOM 1566 N N . SER A 1 206 ? 11.801 -2.462 -22.374 1.00 95.00 206 SER A N 1
ATOM 1567 C CA . SER A 1 206 ? 10.346 -2.274 -22.274 1.00 95.00 206 SER A CA 1
ATOM 1568 C C . SER A 1 206 ? 9.604 -3.001 -23.398 1.00 95.00 206 SER A C 1
ATOM 1570 O O . SER A 1 206 ? 8.590 -3.640 -23.139 1.00 95.00 206 SER A O 1
ATOM 1572 N N . ASN A 1 207 ? 10.130 -2.980 -24.627 1.00 95.94 207 ASN A N 1
ATOM 1573 C CA . ASN A 1 207 ? 9.513 -3.689 -25.754 1.00 95.94 207 ASN A CA 1
ATOM 1574 C C . ASN A 1 207 ? 9.518 -5.210 -25.542 1.00 95.94 207 ASN A C 1
ATOM 1576 O O . ASN A 1 207 ? 8.481 -5.847 -25.686 1.00 95.94 207 ASN A O 1
ATOM 1580 N N . ARG A 1 208 ? 10.650 -5.776 -25.098 1.00 96.81 208 ARG A N 1
ATOM 1581 C CA . ARG A 1 208 ? 10.762 -7.211 -24.773 1.00 96.81 208 ARG A CA 1
ATOM 1582 C C . ARG A 1 208 ? 9.770 -7.639 -23.685 1.00 96.81 208 ARG A C 1
ATOM 1584 O O . ARG A 1 208 ? 9.154 -8.695 -23.803 1.00 96.81 208 ARG A O 1
ATOM 1591 N N . LEU A 1 209 ? 9.571 -6.806 -22.656 1.00 97.00 209 LEU A N 1
ATOM 1592 C CA . LEU A 1 209 ? 8.560 -7.041 -21.615 1.00 97.00 209 LEU A CA 1
ATOM 1593 C C . LEU A 1 209 ? 7.142 -7.100 -22.200 1.00 97.00 209 LEU A C 1
ATOM 1595 O O . LEU A 1 209 ? 6.361 -7.988 -21.852 1.00 97.00 209 LEU A O 1
ATOM 1599 N N . ILE A 1 210 ? 6.809 -6.150 -23.077 1.00 97.75 210 ILE A N 1
ATOM 1600 C CA . ILE A 1 210 ? 5.491 -6.055 -23.714 1.00 97.75 210 ILE A CA 1
ATOM 1601 C C . ILE A 1 210 ? 5.235 -7.278 -24.595 1.00 97.75 210 ILE A C 1
ATOM 1603 O O . ILE A 1 210 ? 4.173 -7.891 -24.480 1.00 97.75 210 ILE A O 1
ATOM 1607 N N . ASP A 1 211 ? 6.195 -7.646 -25.442 1.00 97.62 211 ASP A N 1
ATOM 1608 C CA . ASP A 1 211 ? 6.049 -8.741 -26.401 1.00 97.62 211 ASP A CA 1
ATOM 1609 C C . ASP A 1 211 ? 5.827 -10.083 -25.692 1.00 97.62 211 ASP A C 1
ATOM 1611 O O . AS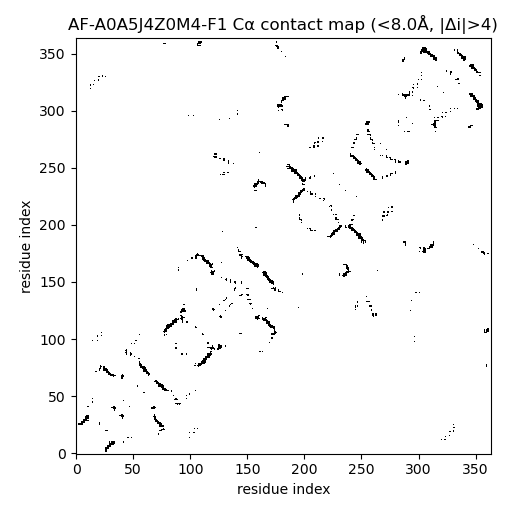P A 1 211 ? 4.869 -10.794 -26.008 1.00 97.62 211 ASP A O 1
ATOM 1615 N N . GLU A 1 212 ? 6.637 -10.398 -24.676 1.00 97.62 212 GLU A N 1
ATOM 1616 C CA . GLU A 1 212 ? 6.490 -11.652 -23.928 1.00 97.62 212 GLU A CA 1
ATOM 1617 C C . GLU A 1 212 ? 5.207 -11.672 -23.082 1.00 97.62 212 GLU A C 1
ATOM 1619 O O . GLU A 1 212 ? 4.532 -12.697 -23.000 1.00 97.62 212 GLU A O 1
ATOM 1624 N N . THR A 1 213 ? 4.801 -10.538 -22.505 1.00 97.56 213 THR A N 1
ATOM 1625 C CA . THR A 1 213 ? 3.533 -10.468 -21.761 1.00 97.56 213 THR A CA 1
ATOM 1626 C C . THR A 1 213 ? 2.335 -10.694 -22.680 1.00 97.56 213 THR A C 1
ATOM 1628 O O . THR A 1 213 ? 1.425 -11.452 -22.344 1.00 97.56 213 THR A O 1
ATOM 1631 N N . ARG A 1 214 ? 2.324 -10.060 -23.860 1.00 97.25 214 ARG A N 1
ATOM 1632 C CA . ARG A 1 214 ? 1.251 -10.243 -24.846 1.00 97.25 214 ARG A CA 1
ATOM 1633 C C . ARG A 1 214 ? 1.220 -11.670 -25.367 1.00 97.25 214 ARG A C 1
ATOM 1635 O O . ARG A 1 214 ? 0.134 -12.209 -25.531 1.00 97.25 214 ARG A O 1
ATOM 1642 N N . ARG A 1 215 ? 2.381 -12.296 -25.574 1.00 97.00 215 ARG A N 1
ATOM 1643 C CA . ARG A 1 215 ? 2.468 -13.708 -25.961 1.00 97.00 215 ARG A CA 1
ATOM 1644 C C . ARG A 1 215 ? 1.700 -14.617 -24.996 1.00 97.00 215 ARG A C 1
ATOM 1646 O O . ARG A 1 215 ? 1.049 -15.533 -25.468 1.00 97.00 215 ARG A O 1
ATOM 1653 N N . ILE A 1 216 ? 1.768 -14.358 -23.688 1.00 97.50 216 ILE A N 1
ATOM 1654 C CA . ILE A 1 216 ? 1.081 -15.161 -22.663 1.00 97.50 216 ILE A CA 1
ATOM 1655 C C . ILE A 1 216 ? -0.401 -14.778 -22.558 1.00 97.50 216 ILE A C 1
ATOM 1657 O O . ILE A 1 216 ? -1.274 -15.636 -22.578 1.00 97.50 216 ILE A O 1
ATOM 1661 N N . LEU A 1 217 ? -0.708 -13.483 -22.431 1.00 96.88 217 LEU A N 1
ATOM 1662 C CA . LEU A 1 217 ? -2.069 -13.034 -22.112 1.00 96.88 217 LEU A CA 1
ATOM 1663 C C . LEU A 1 217 ? -3.034 -13.066 -23.305 1.00 96.88 217 LEU A C 1
ATOM 1665 O O . LEU A 1 217 ? -4.244 -13.164 -23.094 1.00 96.88 217 LEU A O 1
ATOM 1669 N N . ASN A 1 218 ? -2.527 -13.014 -24.542 1.00 95.94 218 ASN A N 1
ATOM 1670 C CA . ASN A 1 218 ? -3.366 -13.083 -25.743 1.00 95.94 218 ASN A CA 1
ATOM 1671 C C . ASN A 1 218 ? -4.075 -14.438 -25.900 1.00 95.94 218 ASN A C 1
ATOM 1673 O O . ASN A 1 218 ? -5.098 -14.493 -26.581 1.00 95.94 218 ASN A O 1
ATOM 1677 N N . ASP A 1 219 ? -3.579 -15.499 -25.255 1.00 95.31 219 ASP A N 1
ATOM 1678 C CA . ASP A 1 219 ? -4.249 -16.805 -25.223 1.00 95.31 219 ASP A CA 1
ATOM 1679 C C . ASP A 1 219 ? -5.570 -16.756 -24.425 1.00 95.31 219 ASP A C 1
ATOM 1681 O O . ASP A 1 219 ? -6.452 -17.589 -24.629 1.00 95.31 219 ASP A O 1
ATOM 1685 N N . PHE A 1 220 ? -5.733 -15.757 -23.547 1.00 93.50 220 PHE A N 1
ATOM 1686 C CA . PHE A 1 220 ? -6.896 -15.597 -22.668 1.00 93.50 220 PHE A CA 1
ATOM 1687 C C . PHE A 1 220 ? -7.800 -14.427 -23.072 1.00 93.50 220 PHE A C 1
ATOM 1689 O O . PHE A 1 220 ? -9.023 -14.522 -22.967 1.00 93.50 220 PHE A O 1
ATOM 1696 N N . THR A 1 221 ? -7.230 -13.300 -23.515 1.00 92.06 221 THR A N 1
ATOM 1697 C CA . THR A 1 221 ? -8.002 -12.123 -23.941 1.00 92.06 221 THR A CA 1
ATOM 1698 C C . THR A 1 221 ? -7.296 -11.334 -25.037 1.00 92.06 221 THR A C 1
ATOM 1700 O O . THR A 1 221 ? -6.092 -11.113 -24.988 1.00 92.06 221 THR A O 1
ATOM 1703 N N . GLY A 1 222 ? -8.059 -10.857 -26.023 1.00 90.38 222 GLY A N 1
ATOM 1704 C CA . GLY A 1 222 ? -7.528 -10.029 -27.109 1.00 90.38 222 GLY A CA 1
ATOM 1705 C C . GLY A 1 222 ? -7.316 -8.551 -26.746 1.00 90.38 222 GLY A C 1
ATOM 1706 O O . GLY A 1 222 ? -6.615 -7.848 -27.471 1.00 90.38 222 GLY A O 1
ATOM 1707 N N . ASP A 1 223 ? -7.899 -8.054 -25.644 1.00 96.00 223 ASP A N 1
ATOM 1708 C CA . ASP A 1 223 ? -7.797 -6.642 -25.225 1.00 96.00 223 ASP A CA 1
ATOM 1709 C C . ASP A 1 223 ? -6.688 -6.445 -24.178 1.00 96.00 223 ASP A C 1
ATOM 1711 O O . ASP A 1 223 ? -6.935 -6.103 -23.015 1.00 96.00 223 ASP A O 1
ATOM 1715 N N . VAL A 1 224 ? -5.443 -6.670 -24.607 1.00 97.69 224 VAL A N 1
ATOM 1716 C CA . VAL A 1 224 ? -4.226 -6.439 -23.814 1.00 97.69 224 VAL A CA 1
ATOM 1717 C C . VAL A 1 224 ? -3.476 -5.234 -24.374 1.00 97.69 224 VAL A C 1
ATOM 1719 O O . VAL A 1 224 ? -3.004 -5.256 -25.513 1.00 97.69 224 VAL A O 1
ATOM 1722 N N . PHE A 1 225 ? -3.327 -4.183 -23.564 1.00 97.44 225 PHE A N 1
ATOM 1723 C CA . PHE A 1 225 ? -2.593 -2.977 -23.953 1.00 97.44 225 PHE A CA 1
ATOM 1724 C C . PHE A 1 225 ? -1.623 -2.527 -22.860 1.00 97.44 225 PHE A C 1
ATOM 1726 O O . PHE A 1 225 ? -2.039 -2.182 -21.756 1.00 97.44 225 PHE A O 1
ATOM 1733 N N . ILE A 1 226 ? -0.331 -2.490 -23.180 1.00 97.94 226 ILE A N 1
ATOM 1734 C CA . ILE A 1 226 ? 0.736 -2.155 -22.233 1.00 97.94 226 ILE A CA 1
ATOM 1735 C C . ILE A 1 226 ? 1.464 -0.912 -22.750 1.00 97.94 226 ILE A C 1
ATOM 1737 O O . ILE A 1 226 ? 1.956 -0.897 -23.877 1.00 97.94 226 ILE A O 1
ATOM 1741 N N . TYR A 1 227 ? 1.514 0.136 -21.932 1.00 97.06 227 TYR A N 1
ATOM 1742 C CA . TYR A 1 227 ? 2.234 1.371 -22.226 1.00 97.06 227 TYR A CA 1
ATOM 1743 C C . TYR A 1 227 ? 3.732 1.169 -21.981 1.00 97.06 227 TYR A C 1
ATOM 1745 O O . TYR A 1 227 ? 4.120 0.598 -20.965 1.00 97.06 227 TYR A O 1
ATOM 1753 N N . SER A 1 228 ? 4.579 1.673 -22.877 1.00 96.06 228 SER A N 1
ATOM 1754 C CA . SER A 1 228 ? 6.023 1.750 -22.635 1.00 96.06 228 SER A CA 1
ATOM 1755 C C . SER A 1 228 ? 6.360 3.082 -21.966 1.00 96.06 228 SER A C 1
ATOM 1757 O O . SER A 1 228 ? 6.107 4.135 -22.549 1.00 96.06 228 SER A O 1
ATOM 1759 N N . ASP A 1 229 ? 6.964 3.038 -20.779 1.00 94.19 229 ASP A N 1
ATOM 1760 C CA . ASP A 1 229 ? 7.421 4.220 -20.040 1.00 94.19 229 ASP A CA 1
ATOM 1761 C C . ASP A 1 229 ? 8.950 4.218 -19.897 1.00 94.19 229 ASP A C 1
ATOM 1763 O O . ASP A 1 229 ? 9.527 3.579 -19.016 1.00 94.19 229 ASP A O 1
ATOM 1767 N N . HIS A 1 230 ? 9.635 4.924 -20.793 1.00 93.19 230 HIS A N 1
ATOM 1768 C CA . HIS A 1 230 ? 11.081 5.086 -20.701 1.00 93.19 230 HIS A CA 1
ATOM 1769 C C . HIS A 1 230 ? 11.421 6.344 -19.896 1.00 93.19 230 HIS A C 1
ATOM 1771 O O . HIS A 1 230 ? 11.204 7.470 -20.347 1.00 93.19 230 HIS A O 1
ATOM 1777 N N . ALA A 1 231 ? 11.987 6.160 -18.704 1.00 88.69 231 ALA A N 1
ATOM 1778 C CA . ALA A 1 231 ? 12.393 7.273 -17.865 1.00 88.69 231 ALA A CA 1
ATOM 1779 C C . ALA A 1 231 ? 13.742 7.837 -18.333 1.00 88.69 231 ALA A C 1
ATOM 1781 O O . ALA A 1 231 ? 14.773 7.160 -18.298 1.00 88.69 231 ALA A O 1
ATOM 1782 N N . GLU A 1 232 ? 13.746 9.115 -18.712 1.00 85.62 232 GLU A N 1
ATOM 1783 C CA . GLU A 1 232 ? 14.938 9.812 -19.196 1.00 85.62 232 GLU A CA 1
ATOM 1784 C C . GLU A 1 232 ? 15.645 10.629 -18.102 1.00 85.62 232 GLU A C 1
ATOM 1786 O O . GLU A 1 232 ? 15.012 11.296 -17.276 1.00 85.62 232 GLU A O 1
ATOM 1791 N N . ARG A 1 233 ? 16.985 10.662 -18.168 1.00 82.94 233 ARG A N 1
ATOM 1792 C CA . ARG A 1 233 ? 17.868 11.599 -17.441 1.00 82.94 233 ARG A CA 1
ATOM 1793 C C . ARG A 1 233 ? 17.467 11.778 -15.966 1.00 82.94 233 ARG A C 1
ATOM 1795 O O . ARG A 1 233 ? 17.566 10.844 -15.179 1.00 82.94 233 ARG A O 1
ATOM 1802 N N . ALA A 1 234 ? 17.007 12.975 -15.590 1.00 85.81 234 ALA A N 1
ATOM 1803 C CA . ALA A 1 234 ? 16.676 13.353 -14.217 1.00 85.81 234 ALA A CA 1
ATOM 1804 C C . ALA A 1 234 ? 15.433 12.641 -13.647 1.00 85.81 234 ALA A C 1
ATOM 1806 O O . ALA A 1 234 ? 15.244 12.643 -12.432 1.00 85.81 234 ALA A O 1
ATOM 1807 N N . LYS A 1 235 ? 14.587 12.042 -14.498 1.00 90.38 235 LYS A N 1
ATOM 1808 C CA . LYS A 1 235 ? 13.406 11.266 -14.083 1.00 90.38 235 LYS A CA 1
ATOM 1809 C C . LYS A 1 235 ? 13.711 9.783 -13.855 1.00 90.38 235 LYS A C 1
ATOM 1811 O O . LYS A 1 235 ? 12.883 9.089 -13.275 1.00 90.38 235 LYS A O 1
ATOM 1816 N N . ALA A 1 236 ? 14.886 9.313 -14.278 1.00 89.19 236 ALA A N 1
ATOM 1817 C CA . ALA A 1 236 ? 15.298 7.908 -14.250 1.00 89.19 236 ALA A CA 1
ATOM 1818 C C . ALA A 1 236 ? 15.967 7.469 -12.933 1.00 89.19 236 ALA A C 1
ATOM 1820 O O . ALA A 1 236 ? 16.656 6.448 -12.903 1.00 89.19 236 ALA A O 1
ATOM 1821 N N . GLY A 1 237 ? 15.838 8.268 -11.869 1.00 90.19 237 GLY A N 1
ATOM 1822 C CA . GLY A 1 237 ? 16.448 7.989 -10.570 1.00 90.19 237 GLY A CA 1
ATOM 1823 C C . GLY A 1 237 ? 17.958 7.823 -10.660 1.00 90.19 237 GLY A C 1
ATOM 1824 O O . GLY A 1 237 ? 18.596 8.399 -11.543 1.00 90.19 237 GLY A O 1
ATOM 1825 N N . ASN A 1 238 ? 18.524 7.023 -9.754 1.00 92.25 238 ASN A N 1
ATOM 1826 C CA . ASN A 1 238 ? 19.971 6.831 -9.611 1.00 92.25 238 ASN A CA 1
ATOM 1827 C C . ASN A 1 238 ? 20.467 5.429 -9.981 1.00 92.25 238 ASN A C 1
ATOM 1829 O O . ASN A 1 238 ? 21.657 5.148 -9.834 1.00 92.25 238 ASN A O 1
ATOM 1833 N N . SER A 1 239 ? 19.598 4.532 -10.445 1.00 92.12 239 SER A N 1
ATOM 1834 C CA . SER A 1 239 ? 19.971 3.138 -10.705 1.00 92.12 239 SER A CA 1
ATOM 1835 C C . SER A 1 239 ? 19.287 2.582 -11.948 1.00 92.12 239 SER A C 1
ATOM 1837 O O . SER A 1 239 ? 18.153 2.972 -12.232 1.00 92.12 239 SER A O 1
ATOM 1839 N N . PRO A 1 240 ? 19.987 1.724 -12.711 1.00 92.12 240 PRO A N 1
ATOM 1840 C CA . PRO A 1 240 ? 19.416 1.075 -13.874 1.00 92.12 240 PRO A CA 1
ATOM 1841 C C . PRO A 1 240 ? 18.431 -0.019 -13.477 1.00 92.12 240 PRO A C 1
ATOM 1843 O O . PRO A 1 240 ? 18.581 -0.659 -12.439 1.00 92.12 240 PRO A O 1
ATOM 1846 N N . GLY A 1 241 ? 17.441 -0.242 -14.331 1.00 92.81 241 GLY A N 1
ATOM 1847 C CA . GLY A 1 241 ? 16.530 -1.371 -14.218 1.00 92.81 241 GLY A CA 1
ATOM 1848 C C . GLY A 1 241 ? 15.254 -1.161 -15.013 1.00 92.81 241 GLY A C 1
ATOM 1849 O O . GLY A 1 241 ? 15.060 -0.147 -15.686 1.00 92.81 241 GLY A O 1
ATOM 1850 N N . PHE A 1 242 ? 14.386 -2.152 -14.953 1.00 94.12 242 PHE A N 1
ATOM 1851 C CA . PHE A 1 242 ? 13.140 -2.195 -15.700 1.00 94.12 242 PHE A CA 1
ATOM 1852 C C . PHE A 1 242 ? 12.118 -3.021 -14.932 1.00 94.12 242 PHE A C 1
ATOM 1854 O O . PHE A 1 242 ? 12.446 -3.734 -13.984 1.00 94.12 242 PHE A O 1
ATOM 1861 N N . GLY A 1 243 ? 10.869 -2.937 -15.346 1.00 95.31 243 GLY A N 1
ATOM 1862 C CA . GLY A 1 243 ? 9.807 -3.710 -14.739 1.00 95.31 243 GLY A CA 1
ATOM 1863 C C . GLY A 1 243 ? 8.509 -3.520 -15.482 1.00 95.31 243 GLY A C 1
ATOM 1864 O O . GLY A 1 243 ? 8.406 -2.706 -16.402 1.00 95.31 243 GLY A O 1
ATOM 1865 N N . ILE A 1 244 ? 7.518 -4.293 -15.083 1.00 96.94 244 ILE A N 1
ATOM 1866 C CA . ILE A 1 244 ? 6.194 -4.241 -15.664 1.00 96.94 244 ILE A CA 1
ATOM 1867 C C . ILE A 1 244 ? 5.147 -4.345 -14.566 1.00 96.94 244 ILE A C 1
ATOM 1869 O O . ILE A 1 244 ? 5.267 -5.161 -13.656 1.00 96.94 244 ILE A O 1
ATOM 1873 N N . THR A 1 245 ? 4.119 -3.518 -14.684 1.00 97.75 245 THR A N 1
ATOM 1874 C CA . THR A 1 245 ? 2.907 -3.579 -13.874 1.00 97.75 245 THR A CA 1
ATOM 1875 C C . THR A 1 245 ? 1.749 -3.924 -14.788 1.00 97.75 245 THR A C 1
ATOM 1877 O O . THR A 1 245 ? 1.589 -3.306 -15.843 1.00 97.75 245 THR A O 1
ATOM 1880 N N . LEU A 1 246 ? 0.935 -4.893 -14.388 1.00 98.31 246 LEU A N 1
ATOM 1881 C CA . LEU A 1 246 ? -0.245 -5.333 -15.116 1.00 98.31 246 LEU A CA 1
ATOM 1882 C C . LEU A 1 246 ? -1.479 -5.163 -14.239 1.00 98.31 246 LEU A C 1
ATOM 1884 O O . LEU A 1 246 ? -1.445 -5.423 -13.041 1.00 98.31 246 LEU A O 1
ATOM 1888 N N . VAL A 1 247 ? -2.570 -4.724 -14.854 1.00 98.38 247 VAL A N 1
ATOM 1889 C CA . VAL A 1 247 ? -3.853 -4.471 -14.209 1.00 98.38 247 VAL A CA 1
ATOM 1890 C C . VAL A 1 247 ? -4.946 -5.079 -15.073 1.00 98.38 247 VAL A C 1
ATOM 1892 O O . VAL A 1 247 ? -5.140 -4.673 -16.221 1.00 98.38 247 VAL A O 1
ATOM 1895 N N . SER A 1 248 ? -5.677 -6.044 -14.531 1.00 97.94 248 SER A N 1
ATOM 1896 C CA . SER A 1 248 ? -6.915 -6.521 -15.140 1.00 97.94 248 SER A CA 1
ATOM 1897 C C . SER A 1 248 ? -8.083 -5.663 -14.664 1.00 97.94 248 SER A C 1
ATOM 1899 O O . SER A 1 248 ? -8.160 -5.290 -13.494 1.00 97.94 248 SER A O 1
ATOM 1901 N N . GLU A 1 249 ? -8.986 -5.326 -15.580 1.00 97.75 249 GLU A N 1
ATOM 1902 C CA . GLU A 1 249 ? -10.243 -4.649 -15.265 1.00 97.75 249 GLU A CA 1
ATOM 1903 C C . GLU A 1 249 ? -11.405 -5.575 -15.597 1.00 97.75 249 GLU A C 1
ATOM 1905 O O . GLU A 1 249 ? -11.504 -6.083 -16.720 1.00 97.75 249 GLU A O 1
ATOM 1910 N N . SER A 1 250 ? -12.303 -5.769 -14.634 1.00 97.06 250 SER A N 1
ATOM 1911 C CA . SER A 1 250 ? -13.510 -6.562 -14.829 1.00 97.06 250 SER A CA 1
ATOM 1912 C C . SER A 1 250 ? -14.698 -5.741 -15.339 1.00 97.06 250 SER A C 1
ATOM 1914 O O . SER A 1 250 ? -14.715 -4.508 -15.301 1.00 97.06 250 SER A O 1
ATOM 1916 N N . THR A 1 251 ? -15.751 -6.426 -15.782 1.00 96.44 251 THR A N 1
ATOM 1917 C CA . THR A 1 251 ? -17.037 -5.821 -16.165 1.00 96.44 251 THR A CA 1
ATOM 1918 C C . THR A 1 251 ? -17.725 -5.073 -15.022 1.00 96.44 251 THR A C 1
ATOM 1920 O O . THR A 1 251 ? -18.551 -4.204 -15.282 1.00 96.44 251 THR A O 1
ATOM 1923 N N . THR A 1 252 ? -17.378 -5.381 -13.770 1.00 95.69 252 THR A N 1
ATOM 1924 C CA . THR A 1 252 ? -17.884 -4.723 -12.554 1.00 95.69 252 THR A CA 1
ATOM 1925 C C . THR A 1 252 ? -16.885 -3.717 -11.974 1.00 95.69 252 THR A C 1
ATOM 1927 O O . THR A 1 252 ? -17.023 -3.283 -10.825 1.00 95.69 252 THR A O 1
ATOM 1930 N N . HIS A 1 253 ? -15.878 -3.333 -12.767 1.00 94.44 253 HIS A N 1
ATOM 1931 C CA . HIS A 1 253 ? -14.807 -2.404 -12.402 1.00 94.44 253 HIS A CA 1
ATOM 1932 C C . HIS A 1 253 ? -13.981 -2.854 -11.186 1.00 94.44 253 HIS A C 1
ATOM 1934 O O . HIS A 1 253 ? -13.457 -2.028 -10.431 1.00 94.44 253 HIS A O 1
ATOM 1940 N N . CYS A 1 254 ? -13.881 -4.165 -10.954 1.00 96.69 254 CYS A N 1
ATOM 1941 C CA . CYS A 1 254 ? -12.862 -4.721 -10.070 1.00 96.69 254 CYS A CA 1
ATOM 1942 C C . CYS A 1 254 ? -11.509 -4.645 -10.781 1.00 96.69 254 CYS A C 1
ATOM 1944 O O . CYS A 1 254 ? -11.421 -4.871 -11.989 1.00 96.69 254 CYS A O 1
ATOM 1946 N N . LEU A 1 255 ? -10.481 -4.268 -10.026 1.00 97.88 255 LEU A N 1
ATOM 1947 C CA . LEU A 1 255 ? -9.126 -4.097 -10.527 1.00 97.88 255 LEU A CA 1
ATOM 1948 C C . LEU A 1 255 ? -8.226 -5.057 -9.767 1.00 97.88 255 LEU A C 1
ATOM 1950 O O . LEU A 1 255 ? -8.118 -4.930 -8.549 1.00 97.88 255 LEU A O 1
ATOM 1954 N N . LEU A 1 256 ? -7.590 -5.988 -10.471 1.00 97.56 256 LEU A N 1
ATOM 1955 C CA . LEU A 1 256 ? -6.549 -6.849 -9.909 1.00 97.56 256 LEU A CA 1
ATOM 1956 C C . LEU A 1 256 ? -5.230 -6.468 -10.555 1.00 97.56 256 LEU A C 1
ATOM 1958 O O . LEU A 1 256 ? -5.197 -6.217 -11.760 1.00 97.56 256 LEU A O 1
ATOM 1962 N N . ALA A 1 257 ? -4.160 -6.409 -9.772 1.00 96.69 257 ALA A N 1
ATOM 1963 C CA . ALA A 1 257 ? -2.869 -5.998 -10.288 1.00 96.69 257 ALA A CA 1
ATOM 1964 C C . ALA A 1 257 ? -1.720 -6.779 -9.690 1.00 96.69 257 ALA A C 1
ATOM 1966 O O . ALA A 1 257 ? -1.745 -7.162 -8.520 1.00 96.69 257 ALA A O 1
ATOM 1967 N N . THR A 1 258 ? -0.697 -6.925 -10.518 1.00 96.50 258 THR A N 1
ATOM 1968 C CA . THR A 1 258 ? 0.588 -7.511 -10.175 1.00 96.50 258 THR A CA 1
ATOM 1969 C C . THR A 1 258 ? 1.692 -6.707 -10.829 1.00 96.50 258 THR A C 1
ATOM 1971 O O . THR A 1 258 ? 1.493 -6.007 -11.827 1.00 96.50 258 THR A O 1
ATOM 1974 N N . ASP A 1 259 ? 2.877 -6.793 -10.254 1.00 94.56 259 ASP A N 1
ATOM 1975 C CA . ASP A 1 259 ? 4.066 -6.160 -10.774 1.00 94.56 259 ASP A CA 1
ATOM 1976 C C . ASP A 1 259 ? 5.283 -7.068 -10.628 1.00 94.56 259 ASP A C 1
ATOM 1978 O O . ASP A 1 259 ? 5.361 -7.959 -9.782 1.00 94.56 259 ASP A O 1
ATOM 1982 N N . ALA A 1 260 ? 6.251 -6.846 -11.505 1.00 94.56 260 ALA A N 1
ATOM 1983 C CA . ALA A 1 260 ? 7.565 -7.447 -11.415 1.00 94.56 260 ALA A CA 1
ATOM 1984 C C . ALA A 1 260 ? 8.605 -6.393 -11.781 1.00 94.56 260 ALA A C 1
ATOM 1986 O O . ALA A 1 260 ? 8.424 -5.595 -12.700 1.00 94.56 260 ALA A O 1
ATOM 1987 N N . THR A 1 261 ? 9.707 -6.373 -11.040 1.00 92.69 261 THR A N 1
ATOM 1988 C CA . THR A 1 261 ? 10.809 -5.430 -11.250 1.00 92.69 261 THR A CA 1
ATOM 1989 C C . THR A 1 261 ? 12.124 -6.189 -11.255 1.00 92.69 261 THR A C 1
ATOM 1991 O O . THR A 1 261 ? 12.317 -7.100 -10.448 1.00 92.69 261 THR A O 1
ATOM 1994 N N . SER A 1 262 ? 13.033 -5.804 -12.149 1.00 89.75 262 SER A N 1
ATOM 1995 C CA . SER A 1 262 ? 14.373 -6.372 -12.242 1.00 89.75 262 SER A CA 1
ATOM 1996 C C . SER A 1 262 ? 15.104 -6.236 -10.905 1.00 89.75 262 SER A C 1
ATOM 1998 O O . SER A 1 262 ? 15.236 -5.130 -10.372 1.00 89.75 262 SER A O 1
ATOM 2000 N N . SER A 1 263 ? 15.605 -7.348 -10.374 1.00 76.25 263 SER A N 1
ATOM 2001 C CA . SER A 1 263 ? 16.524 -7.327 -9.232 1.00 76.25 263 SER A CA 1
ATOM 2002 C C . SER A 1 263 ? 17.960 -7.017 -9.679 1.00 76.25 263 SER A C 1
ATOM 2004 O O . SER A 1 263 ? 18.276 -7.070 -10.866 1.00 76.25 263 SER A O 1
ATOM 2006 N N . LEU A 1 264 ? 18.842 -6.718 -8.719 1.00 66.62 264 LEU A N 1
ATOM 2007 C CA . LEU A 1 264 ? 20.262 -6.408 -8.955 1.00 66.62 264 LEU A CA 1
ATOM 2008 C C . LEU A 1 264 ? 21.039 -7.524 -9.682 1.00 66.62 264 LEU A C 1
ATOM 2010 O O . LEU A 1 264 ? 22.108 -7.258 -10.216 1.00 66.62 264 LEU A O 1
ATOM 2014 N N . ASN A 1 265 ? 20.504 -8.749 -9.716 1.00 58.41 265 ASN A N 1
ATOM 2015 C CA . ASN A 1 265 ? 21.170 -9.940 -10.245 1.00 58.41 265 ASN A CA 1
ATOM 2016 C C . ASN A 1 265 ? 20.713 -10.301 -11.671 1.00 58.41 265 ASN A C 1
ATOM 2018 O O . ASN A 1 265 ? 20.492 -11.475 -11.949 1.00 58.41 265 ASN A O 1
ATOM 2022 N N . GLU A 1 266 ? 20.542 -9.301 -12.543 1.00 58.22 266 GLU A N 1
ATOM 2023 C CA . GLU A 1 266 ? 20.330 -9.470 -13.995 1.00 58.22 266 GLU A CA 1
ATOM 2024 C C . GLU A 1 266 ? 19.287 -10.546 -14.360 1.00 58.22 266 GLU A C 1
ATOM 2026 O O . GLU A 1 266 ? 19.592 -11.605 -14.903 1.00 58.22 266 GLU A O 1
ATOM 2031 N N . GLN A 1 267 ? 18.015 -10.279 -14.060 1.00 72.00 267 GLN A N 1
ATOM 2032 C CA . GLN A 1 267 ? 16.925 -11.071 -14.638 1.00 72.00 267 GLN A CA 1
ATOM 2033 C C . GLN A 1 267 ? 16.707 -10.655 -16.089 1.00 72.00 267 GLN A C 1
ATOM 2035 O O . GLN A 1 267 ? 16.667 -9.466 -16.370 1.00 72.00 267 GLN A O 1
ATOM 2040 N N . GLU A 1 268 ? 16.504 -11.605 -16.999 1.00 91.12 268 GLU A N 1
ATOM 2041 C CA . GLU A 1 268 ? 16.072 -11.287 -18.363 1.00 91.12 268 GLU A CA 1
ATOM 2042 C C . GLU A 1 268 ? 14.669 -10.638 -18.357 1.00 91.12 268 GLU A C 1
ATOM 2044 O O . GLU A 1 268 ? 13.801 -11.059 -17.579 1.00 91.12 268 GLU A O 1
ATOM 2049 N N . PRO A 1 269 ? 14.400 -9.649 -19.233 1.00 93.50 269 PRO A N 1
ATOM 2050 C CA . PRO A 1 269 ? 13.081 -9.029 -19.393 1.00 93.50 269 PRO A CA 1
ATOM 2051 C C . PRO A 1 269 ? 11.939 -10.032 -19.521 1.00 93.50 269 PRO A C 1
ATOM 2053 O O . PRO A 1 269 ? 10.922 -9.901 -18.851 1.00 93.50 269 PRO A O 1
ATOM 2056 N N . GLU A 1 270 ? 12.122 -11.080 -20.315 1.00 95.81 270 GLU A N 1
ATOM 2057 C CA . GLU A 1 270 ? 11.114 -12.110 -20.554 1.00 95.81 270 GLU A CA 1
ATOM 2058 C C . GLU A 1 270 ? 10.763 -12.860 -19.268 1.00 95.81 270 GLU A C 1
ATOM 2060 O O . GLU A 1 270 ? 9.607 -13.217 -19.052 1.00 95.81 270 GLU A O 1
ATOM 2065 N N . GLN A 1 271 ? 11.736 -13.072 -18.376 1.00 93.69 271 GLN A N 1
ATOM 2066 C CA . GLN A 1 271 ? 11.469 -13.700 -17.085 1.00 93.69 271 GLN A CA 1
ATOM 2067 C C . GLN A 1 271 ? 10.662 -12.770 -16.174 1.00 93.69 271 GLN A C 1
ATOM 2069 O O . GLN A 1 271 ? 9.740 -13.223 -15.500 1.00 93.69 271 GLN A O 1
ATOM 2074 N N . CYS A 1 272 ? 10.970 -11.472 -16.176 1.00 93.56 272 CYS A N 1
ATOM 2075 C CA . CYS A 1 272 ? 10.208 -10.469 -15.434 1.00 93.56 272 CYS A CA 1
ATOM 2076 C C . CYS A 1 272 ? 8.755 -10.378 -15.945 1.00 93.56 272 CYS A C 1
ATOM 2078 O O . CYS A 1 272 ? 7.820 -10.410 -15.146 1.00 93.56 272 CYS A O 1
ATOM 2080 N N . ALA A 1 273 ? 8.562 -10.380 -17.269 1.00 96.25 273 ALA A N 1
ATOM 2081 C CA . ALA A 1 273 ? 7.246 -10.434 -17.905 1.00 96.25 273 ALA A CA 1
ATOM 2082 C C . ALA A 1 273 ? 6.455 -11.691 -17.514 1.00 96.25 273 ALA A C 1
ATOM 2084 O O . ALA A 1 273 ? 5.299 -11.583 -17.110 1.00 96.25 273 ALA A O 1
ATOM 2085 N N . LYS A 1 274 ? 7.083 -12.875 -17.567 1.00 96.44 274 LYS A N 1
ATOM 2086 C CA . LYS A 1 274 ? 6.463 -14.144 -17.146 1.00 96.44 274 LYS A CA 1
ATOM 2087 C C . LYS A 1 274 ? 5.997 -14.105 -15.699 1.00 96.44 274 LYS A C 1
ATOM 2089 O O . LYS A 1 274 ? 4.875 -14.507 -15.419 1.00 96.44 274 LYS A O 1
ATOM 2094 N N . LEU A 1 275 ? 6.844 -13.616 -14.791 1.00 95.50 275 LEU A N 1
ATOM 2095 C CA . LEU A 1 275 ? 6.503 -13.517 -13.372 1.00 95.50 275 LEU A CA 1
ATOM 2096 C C . LEU A 1 275 ? 5.265 -12.638 -13.156 1.00 95.50 275 LEU A C 1
ATOM 2098 O O . LEU A 1 275 ? 4.342 -13.066 -12.470 1.00 95.50 275 LEU A O 1
ATOM 2102 N N . ALA A 1 276 ? 5.210 -11.456 -13.778 1.00 96.25 276 ALA A N 1
ATOM 2103 C CA . ALA A 1 276 ? 4.049 -10.573 -13.664 1.00 96.25 276 ALA A CA 1
ATOM 2104 C C . ALA A 1 276 ? 2.786 -11.179 -14.298 1.00 96.25 276 ALA A C 1
ATOM 2106 O O . ALA A 1 276 ? 1.714 -11.124 -13.695 1.00 96.25 276 ALA A O 1
ATOM 2107 N N . ALA A 1 277 ? 2.905 -11.765 -15.495 1.00 97.56 277 ALA A N 1
ATOM 2108 C CA . ALA A 1 277 ? 1.779 -12.339 -16.226 1.00 97.56 277 ALA A CA 1
ATOM 2109 C C . ALA A 1 277 ? 1.172 -13.546 -15.496 1.00 97.56 277 ALA A C 1
ATOM 2111 O O . ALA A 1 277 ? -0.041 -13.589 -15.316 1.00 97.56 277 ALA A O 1
ATOM 2112 N N . TYR A 1 278 ? 1.997 -14.489 -15.029 1.00 97.62 278 TYR A N 1
ATOM 2113 C CA . TYR A 1 278 ? 1.508 -15.640 -14.266 1.00 97.62 278 TYR A CA 1
ATOM 2114 C C . TYR A 1 278 ? 0.927 -15.223 -12.920 1.00 97.62 278 TYR A C 1
ATOM 2116 O O . TYR A 1 278 ? -0.163 -15.666 -12.586 1.00 97.62 278 TYR A O 1
ATOM 2124 N N . ALA A 1 279 ? 1.565 -14.290 -12.206 1.00 96.69 279 ALA A N 1
ATOM 2125 C CA . ALA A 1 279 ? 0.991 -13.763 -10.971 1.00 96.69 279 ALA A CA 1
ATOM 2126 C C . ALA A 1 279 ? -0.376 -13.094 -11.209 1.00 96.69 279 ALA A C 1
ATOM 2128 O O . ALA A 1 279 ? -1.266 -13.202 -10.369 1.00 96.69 279 ALA A O 1
ATOM 2129 N N . LEU A 1 280 ? -0.566 -12.404 -12.343 1.00 97.69 280 LEU A N 1
ATOM 2130 C CA . LEU A 1 280 ? -1.863 -11.810 -12.679 1.00 97.69 280 LEU A CA 1
ATOM 2131 C C . LEU A 1 280 ? -2.919 -12.887 -12.934 1.00 97.69 280 LEU A C 1
ATOM 2133 O O . LEU A 1 280 ? -4.051 -12.738 -12.482 1.00 97.69 280 LEU A O 1
ATOM 2137 N N . LEU A 1 281 ? -2.559 -13.945 -13.664 1.00 97.06 281 LEU A N 1
ATOM 2138 C CA . LEU A 1 281 ? -3.453 -15.074 -13.911 1.00 97.06 281 LEU A CA 1
ATOM 2139 C C . LEU A 1 281 ? -3.828 -15.774 -12.598 1.00 97.06 281 LEU A C 1
ATOM 2141 O O . LEU A 1 281 ? -5.007 -16.039 -12.397 1.00 97.06 281 LEU A O 1
ATOM 2145 N N . ASP A 1 282 ? -2.876 -15.961 -11.681 1.00 95.69 282 ASP A N 1
ATOM 2146 C CA . ASP A 1 282 ? -3.129 -16.524 -10.349 1.00 95.69 282 ASP A CA 1
ATOM 2147 C C . ASP A 1 282 ? -4.078 -15.635 -9.518 1.00 95.69 282 ASP A C 1
ATOM 2149 O O . ASP A 1 282 ? -4.965 -16.140 -8.832 1.00 95.69 282 ASP A O 1
ATOM 2153 N N . GLU A 1 283 ? -3.933 -14.305 -9.571 1.00 95.44 283 GLU A N 1
ATOM 2154 C CA . GLU A 1 283 ? -4.864 -13.377 -8.901 1.00 95.44 283 GLU A CA 1
ATOM 2155 C C . GLU A 1 283 ? -6.275 -13.431 -9.511 1.00 95.44 283 GLU A C 1
ATOM 2157 O O . GLU A 1 283 ? -7.265 -13.348 -8.781 1.00 95.44 283 GLU A O 1
ATOM 2162 N N . ILE A 1 284 ? -6.380 -13.579 -10.837 1.00 95.56 284 ILE A N 1
ATOM 2163 C CA . ILE A 1 284 ? -7.664 -13.715 -11.541 1.00 95.56 284 ILE A CA 1
ATOM 2164 C C . ILE A 1 284 ? -8.340 -15.044 -11.183 1.00 95.56 284 ILE A C 1
ATOM 2166 O O . ILE A 1 284 ? -9.539 -15.051 -10.900 1.00 95.56 284 ILE A O 1
ATOM 2170 N N . ASP A 1 285 ? -7.585 -16.143 -11.172 1.00 94.12 285 ASP A N 1
ATOM 2171 C CA . ASP A 1 285 ? -8.087 -17.495 -10.897 1.00 94.12 285 ASP A CA 1
ATOM 2172 C C . ASP A 1 285 ? -8.695 -17.608 -9.490 1.00 94.12 285 ASP A C 1
ATOM 2174 O O . ASP A 1 285 ? -9.747 -18.216 -9.294 1.00 94.12 285 ASP A O 1
ATOM 2178 N N . GLN A 1 286 ? -8.122 -16.893 -8.516 1.00 92.56 286 GLN A N 1
ATOM 2179 C CA . GLN A 1 286 ? -8.664 -16.815 -7.157 1.00 92.56 286 GLN A CA 1
ATOM 2180 C C . GLN A 1 286 ? -10.042 -16.124 -7.053 1.00 92.56 286 GLN A C 1
ATOM 2182 O O . GLN A 1 286 ? -10.682 -16.203 -6.002 1.00 92.56 286 GLN A O 1
ATOM 2187 N N . GLY A 1 287 ? -10.514 -15.422 -8.092 1.00 90.19 287 GLY A N 1
ATOM 2188 C CA . GLY A 1 287 ? -11.898 -14.933 -8.184 1.00 90.19 287 GLY A CA 1
ATOM 2189 C C . GLY A 1 287 ? -12.280 -13.794 -7.224 1.00 90.19 287 GLY A C 1
ATOM 2190 O O . GLY A 1 287 ? -13.452 -13.640 -6.871 1.00 90.19 287 GLY A O 1
ATOM 2191 N N . GLY A 1 288 ? -11.317 -12.991 -6.764 1.00 93.94 288 GLY A N 1
ATOM 2192 C CA . GLY A 1 288 ? -11.556 -11.877 -5.838 1.00 93.94 288 GLY A CA 1
ATOM 2193 C C . GLY A 1 288 ? -11.988 -10.560 -6.502 1.00 93.94 288 GLY A C 1
ATOM 2194 O O . GLY A 1 288 ? -11.677 -10.289 -7.655 1.00 93.94 288 GLY A O 1
ATOM 2195 N N . CYS A 1 289 ? -12.654 -9.673 -5.749 1.00 96.81 289 CYS A N 1
ATOM 2196 C CA . CYS A 1 289 ? -12.952 -8.300 -6.202 1.00 96.81 289 CYS A CA 1
ATOM 2197 C C . CYS A 1 289 ? -11.765 -7.332 -6.051 1.00 96.81 289 CYS A C 1
ATOM 2199 O O . CYS A 1 289 ? -11.811 -6.208 -6.554 1.00 96.81 289 CYS A O 1
ATOM 2201 N N . ILE A 1 290 ? -10.757 -7.725 -5.273 1.00 97.31 290 ILE A N 1
ATOM 2202 C CA . ILE A 1 290 ? -9.605 -6.908 -4.883 1.00 97.31 290 ILE A CA 1
ATOM 2203 C C . ILE A 1 290 ? -8.346 -7.774 -4.943 1.00 97.31 290 ILE A C 1
ATOM 2205 O O . ILE A 1 290 ? -8.456 -8.975 -4.671 1.00 97.31 290 ILE A O 1
ATOM 2209 N N . PRO A 1 291 ? -7.172 -7.186 -5.222 1.00 96.44 291 PRO A N 1
ATOM 2210 C CA . PRO A 1 291 ? -5.928 -7.936 -5.242 1.00 96.44 291 PRO A CA 1
ATOM 2211 C C . PRO A 1 291 ? -5.493 -8.297 -3.820 1.00 96.44 291 PRO A C 1
ATOM 2213 O O . PRO A 1 291 ? -5.797 -7.572 -2.859 1.00 96.44 291 PRO A O 1
ATOM 2216 N N . SER A 1 292 ? -4.715 -9.370 -3.684 1.00 95.38 292 SER A N 1
ATOM 2217 C CA . SER A 1 292 ? -4.201 -9.834 -2.387 1.00 95.38 292 SER A CA 1
ATOM 2218 C C . SER A 1 292 ? -3.438 -8.749 -1.615 1.00 95.38 292 SER A C 1
ATOM 2220 O O . SER A 1 292 ? -3.574 -8.647 -0.392 1.00 95.38 292 SER A O 1
ATOM 2222 N N . SER A 1 293 ? -2.705 -7.880 -2.322 1.00 95.25 293 SER A N 1
ATOM 2223 C CA . SER A 1 293 ? -1.958 -6.742 -1.754 1.00 95.25 293 SER A CA 1
ATOM 2224 C C . SER A 1 293 ? -2.847 -5.716 -1.041 1.00 95.25 293 SER A C 1
ATOM 2226 O O . SER A 1 293 ? -2.434 -5.092 -0.068 1.00 95.25 293 SER A O 1
ATOM 2228 N N . HIS A 1 294 ? -4.107 -5.567 -1.458 1.00 97.44 294 HIS A N 1
ATOM 2229 C CA . HIS A 1 294 ? -5.019 -4.555 -0.913 1.00 97.44 294 HIS A CA 1
ATOM 2230 C C . HIS A 1 294 ? -5.989 -5.103 0.140 1.00 97.44 294 HIS A C 1
ATOM 2232 O O . HIS A 1 294 ? -6.781 -4.337 0.699 1.00 97.44 294 HIS A O 1
ATOM 2238 N N . GLN A 1 295 ? -5.918 -6.401 0.461 1.00 97.69 295 GLN A N 1
ATOM 2239 C CA . GLN A 1 295 ? -6.777 -7.029 1.469 1.00 97.69 295 GLN A CA 1
ATOM 2240 C C . GLN A 1 295 ? -6.729 -6.273 2.800 1.00 97.69 295 GLN A C 1
ATOM 2242 O O . GLN A 1 295 ? -7.774 -5.961 3.365 1.00 97.69 295 GLN A O 1
ATOM 2247 N N . CYS A 1 296 ? -5.538 -5.903 3.277 1.00 98.06 296 CYS A N 1
ATOM 2248 C CA . CYS A 1 296 ? -5.395 -5.193 4.547 1.00 98.06 296 CYS A CA 1
ATOM 2249 C C . CYS A 1 296 ? -6.148 -3.851 4.569 1.00 98.06 296 CYS A C 1
ATOM 2251 O O . CYS A 1 296 ? -6.835 -3.540 5.542 1.00 98.06 296 CYS A O 1
ATOM 2253 N N . MET A 1 297 ? -6.069 -3.076 3.484 1.00 97.81 297 MET A N 1
ATOM 2254 C CA . MET A 1 297 ? -6.736 -1.774 3.377 1.00 97.81 297 MET A CA 1
ATOM 2255 C C . MET A 1 297 ? -8.251 -1.917 3.378 1.00 97.81 297 MET A C 1
ATOM 2257 O O . MET A 1 297 ? -8.936 -1.197 4.102 1.00 97.81 297 MET A O 1
ATOM 2261 N N . VAL A 1 298 ? -8.773 -2.875 2.615 1.00 98.31 298 VAL A N 1
ATOM 2262 C CA . VAL A 1 298 ? -10.219 -3.082 2.500 1.00 98.31 298 VAL A CA 1
ATOM 2263 C C . VAL A 1 298 ? -10.794 -3.650 3.795 1.00 98.31 298 VAL A C 1
ATOM 2265 O O . VAL A 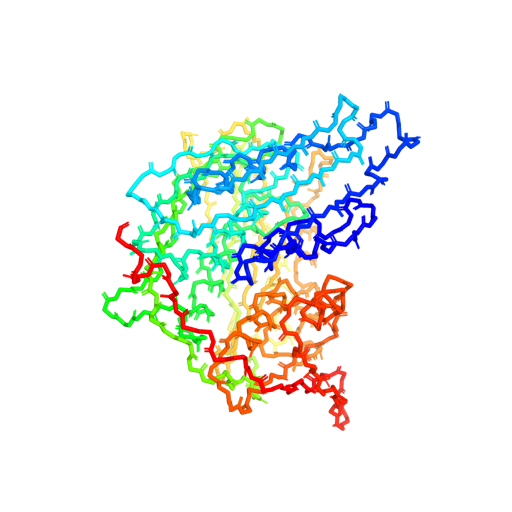1 298 ? -11.829 -3.175 4.250 1.00 98.31 298 VAL A O 1
ATOM 2268 N N . LEU A 1 299 ? -10.116 -4.605 4.437 1.00 98.62 299 LEU A N 1
ATOM 2269 C CA . LEU A 1 299 ? -10.562 -5.172 5.715 1.00 98.62 299 LEU A CA 1
ATOM 2270 C C . LEU A 1 299 ? -10.571 -4.130 6.833 1.00 98.62 299 LEU A C 1
ATOM 2272 O O . LEU A 1 299 ? -11.515 -4.087 7.623 1.00 98.62 299 LEU A O 1
ATOM 2276 N N . LEU A 1 300 ? -9.558 -3.261 6.883 1.00 98.44 300 LEU A N 1
ATOM 2277 C CA . LEU A 1 300 ? -9.556 -2.135 7.809 1.00 98.44 300 LEU A CA 1
ATOM 2278 C C . LEU A 1 300 ? -10.724 -1.188 7.513 1.00 98.44 300 LEU A C 1
ATOM 2280 O O . LEU A 1 300 ? -11.484 -0.870 8.421 1.00 98.44 300 LEU A O 1
ATOM 2284 N N . ALA A 1 301 ? -10.916 -0.792 6.253 1.00 98.06 301 ALA A N 1
ATOM 2285 C CA . ALA A 1 301 ? -12.016 0.082 5.853 1.00 98.06 301 ALA A CA 1
ATOM 2286 C C . ALA A 1 301 ? -13.389 -0.512 6.237 1.00 98.06 301 ALA A C 1
ATOM 2288 O O . ALA A 1 301 ? -14.203 0.170 6.853 1.00 98.06 301 ALA A O 1
ATOM 2289 N N . MET A 1 302 ? -13.621 -1.806 5.993 1.00 98.44 302 MET A N 1
ATOM 2290 C CA . MET A 1 302 ? -14.849 -2.504 6.405 1.00 98.44 302 MET A CA 1
ATOM 2291 C C . MET A 1 302 ? -15.057 -2.506 7.925 1.00 98.44 302 MET A C 1
ATOM 2293 O O . MET A 1 302 ? -16.187 -2.405 8.391 1.00 98.44 302 MET A O 1
ATOM 2297 N N . ALA A 1 303 ? -13.987 -2.623 8.714 1.00 98.31 303 ALA A N 1
ATOM 2298 C CA . ALA A 1 303 ? -14.090 -2.578 10.169 1.00 98.31 303 ALA A CA 1
ATOM 2299 C C . ALA A 1 303 ? -14.411 -1.169 10.697 1.00 98.31 303 ALA A C 1
ATOM 2301 O O . ALA A 1 303 ? -14.998 -1.044 11.770 1.00 98.31 303 ALA A O 1
ATOM 2302 N N . LEU A 1 304 ? -14.036 -0.120 9.959 1.00 97.38 304 LEU A N 1
ATOM 2303 C CA . LEU A 1 304 ? -14.253 1.285 10.322 1.00 97.38 304 LEU A CA 1
ATOM 2304 C C . LEU A 1 304 ? -15.567 1.870 9.794 1.00 97.38 304 LEU A C 1
ATOM 2306 O O . LEU A 1 304 ? -15.971 2.931 10.273 1.00 97.38 304 LEU A O 1
ATOM 2310 N N . SER A 1 305 ? -16.217 1.200 8.836 1.00 96.94 305 SER A N 1
ATOM 2311 C CA . SER A 1 305 ? -17.475 1.649 8.234 1.00 96.94 305 SER A CA 1
ATOM 2312 C C . SER A 1 305 ? -18.586 1.833 9.268 1.00 96.94 305 SER A C 1
ATOM 2314 O O . SER A 1 305 ? -18.481 1.393 10.416 1.00 96.94 305 SER A O 1
ATOM 2316 N N . GLU A 1 306 ? -19.680 2.466 8.854 1.00 95.38 306 GLU A N 1
ATOM 2317 C CA . GLU A 1 306 ? -20.911 2.572 9.637 1.00 95.38 306 GLU A CA 1
ATOM 2318 C C . GLU A 1 306 ? -21.400 1.202 10.165 1.00 95.38 306 GLU A C 1
ATOM 2320 O O . GLU A 1 306 ? -21.025 0.161 9.607 1.00 95.38 306 GLU A O 1
ATOM 2325 N N . PRO A 1 307 ? -22.183 1.175 11.267 1.00 95.81 307 PRO A N 1
ATOM 2326 C CA . PRO A 1 307 ? -22.546 -0.049 11.982 1.00 95.81 307 PRO A CA 1
ATOM 2327 C C . PRO A 1 307 ? -23.660 -0.830 11.270 1.00 95.81 307 PRO A C 1
ATOM 2329 O O . PRO A 1 307 ? -24.717 -1.110 11.831 1.00 95.81 307 PRO A O 1
ATOM 2332 N N . ASP A 1 308 ? -23.399 -1.193 10.020 1.00 96.81 308 ASP A N 1
ATOM 2333 C CA . ASP A 1 308 ? -24.212 -2.051 9.168 1.00 96.81 308 ASP A CA 1
ATOM 2334 C C . ASP A 1 308 ? -23.291 -3.039 8.416 1.00 96.81 308 ASP A C 1
ATOM 2336 O O . ASP A 1 308 ? -22.061 -3.005 8.534 1.00 96.81 308 ASP A O 1
ATOM 2340 N N . VAL A 1 309 ? -23.883 -4.004 7.716 1.00 97.44 309 VAL A N 1
ATOM 2341 C CA . VAL A 1 309 ? -23.186 -5.153 7.144 1.00 97.44 309 VAL A CA 1
ATOM 2342 C C . VAL A 1 309 ? -22.419 -4.761 5.882 1.00 97.44 309 VAL A C 1
ATOM 2344 O O . VAL A 1 309 ? -22.986 -4.639 4.791 1.00 97.44 309 VAL A O 1
ATOM 2347 N N . SER A 1 310 ? -21.098 -4.697 6.018 1.00 98.12 310 SER A N 1
ATOM 2348 C CA . SER A 1 310 ? -20.160 -4.667 4.897 1.00 98.12 310 SER A CA 1
ATOM 2349 C C . SER A 1 310 ? -19.892 -6.091 4.390 1.00 98.12 310 SER A C 1
ATOM 2351 O O . SER A 1 310 ? -19.824 -7.043 5.175 1.00 98.12 310 SER A O 1
ATOM 2353 N N . LYS A 1 311 ? -19.734 -6.257 3.071 1.00 98.25 311 LYS A N 1
ATOM 2354 C CA . LYS A 1 311 ? -19.453 -7.544 2.409 1.00 98.25 311 LYS A CA 1
ATOM 2355 C C . LYS A 1 311 ? -18.352 -7.409 1.359 1.00 98.25 311 LYS A C 1
ATOM 2357 O O . LYS A 1 311 ? -18.386 -6.496 0.537 1.00 98.25 311 LYS A O 1
ATOM 2362 N N . LEU A 1 312 ? -17.436 -8.369 1.351 1.00 98.31 312 LEU A N 1
ATOM 2363 C CA . LEU A 1 312 ? -16.324 -8.471 0.412 1.00 98.31 312 LEU A CA 1
ATOM 2364 C C . LEU A 1 312 ? -16.216 -9.903 -0.115 1.00 98.31 312 LEU A C 1
ATOM 2366 O O . LEU A 1 312 ? -16.235 -10.841 0.674 1.00 98.31 312 LEU A O 1
ATOM 2370 N N . VAL A 1 313 ? -16.043 -10.059 -1.422 1.00 97.62 313 VAL A N 1
ATOM 2371 C CA . VAL A 1 313 ? -15.544 -11.276 -2.061 1.00 97.62 313 VAL A CA 1
ATOM 2372 C C . VAL A 1 313 ? -14.087 -11.035 -2.442 1.00 97.62 313 VAL A C 1
ATOM 2374 O O . VAL A 1 313 ? -13.771 -10.073 -3.141 1.00 97.62 313 VAL A O 1
ATOM 2377 N N . THR A 1 314 ? -13.182 -11.870 -1.950 1.00 97.06 314 THR A N 1
ATOM 2378 C CA . THR A 1 314 ? -11.737 -11.792 -2.213 1.00 97.06 314 THR A CA 1
ATOM 2379 C C . THR A 1 314 ? -11.190 -13.194 -2.447 1.00 97.06 314 THR A C 1
ATOM 2381 O O . THR A 1 314 ? -11.851 -14.168 -2.095 1.00 97.06 314 THR A O 1
ATOM 2384 N N . GLY A 1 315 ? -10.004 -13.288 -3.044 1.00 95.50 315 GLY A N 1
ATOM 2385 C CA . GLY A 1 315 ? -9.287 -14.548 -3.175 1.00 95.50 315 GLY A CA 1
ATOM 2386 C C . GLY A 1 315 ? -8.813 -15.096 -1.829 1.00 95.50 315 GLY A C 1
ATOM 2387 O O . GLY A 1 315 ? -9.321 -14.757 -0.752 1.00 95.50 315 GLY A O 1
ATOM 2388 N N . LYS A 1 316 ? -7.778 -15.928 -1.869 1.00 94.94 316 LYS A N 1
ATOM 2389 C CA . LYS A 1 316 ? -7.203 -16.507 -0.657 1.00 94.94 316 LYS A CA 1
ATOM 2390 C C . LYS A 1 316 ? -6.641 -15.408 0.249 1.00 94.94 316 LYS A C 1
ATOM 2392 O O . LYS A 1 316 ? -5.952 -14.492 -0.195 1.00 94.94 316 LYS A O 1
ATOM 2397 N N . LEU A 1 317 ? -6.907 -15.494 1.553 1.00 96.31 317 LEU A N 1
ATOM 2398 C CA . LEU A 1 317 ? -6.372 -14.518 2.503 1.00 96.31 317 LEU A CA 1
ATOM 2399 C C . LEU A 1 317 ? -4.853 -14.662 2.641 1.00 96.31 317 LEU A C 1
ATOM 2401 O O . LEU A 1 317 ? -4.342 -15.733 2.976 1.00 96.31 317 LEU A O 1
ATOM 2405 N N . SER A 1 318 ? -4.142 -13.552 2.462 1.00 95.50 318 SER A N 1
ATOM 2406 C CA . SER A 1 318 ? -2.714 -13.461 2.752 1.00 95.50 318 SER A CA 1
ATOM 2407 C C . SER A 1 318 ? -2.434 -13.606 4.254 1.00 95.50 318 SER A C 1
ATOM 2409 O O . SER A 1 318 ? -3.272 -13.299 5.108 1.00 95.50 318 SER A O 1
ATOM 2411 N N . ASN A 1 319 ? -1.206 -14.000 4.609 1.00 95.94 319 ASN A N 1
ATOM 2412 C CA . ASN A 1 319 ? -0.775 -14.070 6.013 1.00 95.94 319 ASN A CA 1
ATOM 2413 C C . ASN A 1 319 ? -0.947 -12.723 6.740 1.00 95.94 319 ASN A C 1
ATOM 2415 O O . ASN A 1 319 ? -1.317 -12.689 7.915 1.00 95.94 319 ASN A O 1
ATOM 2419 N N . ALA A 1 320 ? -0.717 -11.612 6.030 1.00 96.25 320 ALA A N 1
ATOM 2420 C CA . ALA A 1 320 ? -0.932 -10.269 6.555 1.00 96.25 320 ALA A CA 1
ATOM 2421 C C . ALA A 1 320 ? -2.414 -9.982 6.817 1.00 96.25 320 ALA A C 1
ATOM 2423 O O . ALA A 1 320 ? -2.740 -9.504 7.902 1.00 96.25 320 ALA A O 1
ATOM 2424 N N . ALA A 1 321 ? -3.310 -10.344 5.895 1.00 97.69 321 ALA A N 1
ATOM 2425 C CA . ALA A 1 321 ? -4.750 -10.184 6.080 1.00 97.69 321 ALA A CA 1
ATOM 2426 C C . ALA A 1 321 ? -5.278 -11.023 7.254 1.00 97.69 321 ALA A C 1
ATOM 2428 O O . ALA A 1 321 ? -6.028 -10.516 8.088 1.00 97.69 321 ALA A O 1
ATOM 2429 N N . ILE A 1 322 ? -4.837 -12.280 7.385 1.00 98.06 322 ILE A N 1
ATOM 2430 C CA . ILE A 1 322 ? -5.217 -13.154 8.509 1.00 98.06 322 ILE A CA 1
ATOM 2431 C C . ILE A 1 322 ? -4.791 -12.535 9.843 1.00 98.06 322 ILE A C 1
ATOM 2433 O O . ILE A 1 322 ? -5.579 -12.497 10.793 1.00 98.06 322 ILE A O 1
ATOM 2437 N N . GLN A 1 323 ? -3.553 -12.040 9.935 1.00 98.06 323 GLN A N 1
ATOM 2438 C CA . GLN A 1 323 ? -3.094 -11.394 11.159 1.00 98.06 323 GLN A CA 1
ATOM 2439 C C . GLN A 1 323 ? -3.833 -10.077 11.415 1.00 98.06 323 GLN A C 1
ATOM 2441 O O . GLN A 1 323 ? -4.202 -9.812 12.559 1.00 98.06 323 GLN A O 1
ATOM 2446 N N . LEU A 1 324 ? -4.121 -9.292 10.375 1.00 98.38 324 LEU A N 1
ATOM 2447 C CA . LEU A 1 324 ? -4.894 -8.063 10.508 1.00 98.38 324 LEU A CA 1
ATOM 2448 C C . LEU A 1 324 ? -6.299 -8.337 11.054 1.00 98.38 324 LEU A C 1
ATOM 2450 O O . LEU A 1 324 ? -6.744 -7.605 11.926 1.00 98.38 324 LEU A O 1
ATOM 2454 N N . LEU A 1 325 ? -6.984 -9.401 10.623 1.00 98.62 325 LEU A N 1
ATOM 2455 C CA . LEU A 1 325 ? -8.294 -9.782 11.173 1.00 98.62 325 LEU A CA 1
ATOM 2456 C C . LEU A 1 325 ? -8.230 -10.060 12.685 1.00 98.62 325 LEU A C 1
ATOM 2458 O O . LEU A 1 325 ? -9.131 -9.670 13.433 1.00 98.62 325 LEU A O 1
ATOM 2462 N N . ARG A 1 326 ? -7.155 -10.711 13.151 1.00 98.25 326 ARG A N 1
ATOM 2463 C CA . ARG A 1 326 ? -6.915 -10.946 14.586 1.00 98.25 326 ARG A CA 1
ATOM 2464 C C . ARG A 1 326 ? -6.677 -9.633 15.323 1.00 98.25 326 ARG A C 1
ATOM 2466 O O . ARG A 1 326 ? -7.258 -9.422 16.386 1.00 98.25 326 ARG A O 1
ATOM 2473 N N . ASP A 1 327 ? -5.866 -8.753 14.747 1.00 98.19 327 ASP A N 1
ATOM 2474 C CA . ASP A 1 327 ? -5.548 -7.461 15.345 1.00 98.19 327 ASP A CA 1
ATOM 2475 C C . ASP A 1 327 ? -6.800 -6.556 15.363 1.00 98.19 327 ASP A C 1
ATOM 2477 O O . ASP A 1 327 ? -7.138 -6.014 16.411 1.00 98.19 327 ASP A O 1
ATOM 2481 N N . ILE A 1 328 ? -7.595 -6.492 14.289 1.00 98.50 328 ILE A N 1
ATOM 2482 C CA . ILE A 1 328 ? -8.883 -5.775 14.240 1.00 98.50 328 ILE A CA 1
ATOM 2483 C C . ILE A 1 328 ? -9.804 -6.212 15.386 1.00 98.50 328 ILE A C 1
ATOM 2485 O O . ILE A 1 328 ? -10.375 -5.360 16.068 1.00 98.50 328 ILE A O 1
ATOM 2489 N N . ARG A 1 329 ? -9.910 -7.515 15.669 1.00 98.12 329 ARG A N 1
ATOM 2490 C CA . ARG A 1 329 ? -10.705 -8.003 16.805 1.00 98.12 329 ARG A CA 1
ATOM 2491 C C . ARG A 1 329 ? -10.204 -7.450 18.144 1.00 98.12 329 ARG A C 1
ATOM 2493 O O . ARG A 1 329 ? -11.016 -7.094 18.992 1.00 98.12 329 ARG A O 1
ATOM 2500 N N . LEU A 1 330 ? -8.890 -7.353 18.344 1.00 97.12 330 LEU A N 1
ATOM 2501 C CA . LEU A 1 330 ? -8.290 -6.824 19.579 1.00 97.12 330 LEU A CA 1
ATOM 2502 C C . LEU A 1 330 ? -8.453 -5.297 19.708 1.00 97.12 330 LEU A C 1
ATOM 2504 O O . LEU A 1 330 ? -8.764 -4.775 20.787 1.00 97.12 330 LEU A O 1
ATOM 2508 N N . PHE A 1 331 ? -8.253 -4.562 18.613 1.00 97.19 331 PHE A N 1
ATOM 2509 C CA . PHE A 1 331 ? -8.296 -3.099 18.607 1.00 97.19 331 PHE A CA 1
ATOM 2510 C C . PHE A 1 331 ? -9.717 -2.542 18.528 1.00 97.19 331 PHE A C 1
ATOM 2512 O O . PHE A 1 331 ? -10.034 -1.604 19.257 1.00 97.19 331 PHE A O 1
ATOM 2519 N N . LEU A 1 332 ? -10.583 -3.131 17.712 1.00 96.75 332 LEU A N 1
ATOM 2520 C CA . LEU A 1 332 ? -11.906 -2.592 17.388 1.00 96.75 332 LEU A CA 1
ATOM 2521 C C . LEU A 1 332 ? -13.059 -3.462 17.904 1.00 96.75 332 LEU A C 1
ATOM 2523 O O . LEU A 1 332 ? -14.191 -2.999 17.946 1.00 96.75 332 LEU A O 1
ATOM 2527 N N . GLY A 1 333 ? -12.802 -4.712 18.308 1.00 97.00 333 GLY A N 1
ATOM 2528 C CA . GLY A 1 333 ? -13.859 -5.648 18.714 1.00 97.00 333 GLY A CA 1
ATOM 2529 C C . GLY A 1 333 ? -14.666 -6.222 17.545 1.00 97.00 333 GLY A C 1
ATOM 2530 O O . GLY A 1 333 ? -15.575 -7.020 17.765 1.00 97.00 333 GLY A O 1
ATOM 2531 N N . VAL A 1 334 ? -14.326 -5.857 16.305 1.00 98.06 334 VAL A N 1
ATOM 2532 C CA . VAL A 1 334 ? -15.004 -6.331 15.095 1.00 98.06 334 VAL A CA 1
ATOM 2533 C C . VAL A 1 334 ? -14.571 -7.756 14.781 1.00 98.06 334 VAL A C 1
ATOM 2535 O O . VAL A 1 334 ? -13.390 -8.100 14.841 1.00 98.06 334 VAL A O 1
ATOM 2538 N N . THR A 1 335 ? -15.540 -8.593 14.423 1.00 97.69 335 THR A N 1
ATOM 2539 C CA . THR A 1 335 ? -15.301 -9.962 13.966 1.00 97.69 335 THR A CA 1
ATOM 2540 C C . THR A 1 335 ? -15.840 -10.134 12.555 1.00 97.69 335 THR A C 1
ATOM 2542 O O . THR A 1 335 ? -16.892 -9.598 12.207 1.00 97.69 335 THR A O 1
ATOM 2545 N N . PHE A 1 336 ? -15.094 -10.872 11.738 1.00 98.38 336 PHE A N 1
ATOM 2546 C CA . PHE A 1 336 ? -15.472 -11.176 10.366 1.00 98.38 336 PHE A CA 1
ATOM 2547 C C . PHE A 1 336 ? -16.018 -12.595 10.295 1.00 98.38 336 PHE A C 1
ATOM 2549 O O . PHE A 1 336 ? -15.394 -13.542 10.774 1.00 98.38 336 PHE A O 1
ATOM 2556 N N . LYS A 1 337 ? -17.176 -12.740 9.659 1.00 98.19 337 LYS A N 1
ATOM 2557 C CA . LYS A 1 337 ? -17.690 -14.030 9.218 1.00 98.19 337 LYS A CA 1
ATOM 2558 C C . LYS A 1 337 ? -17.110 -14.327 7.843 1.00 98.19 337 LYS A C 1
ATOM 2560 O O . LYS A 1 337 ? -17.296 -13.524 6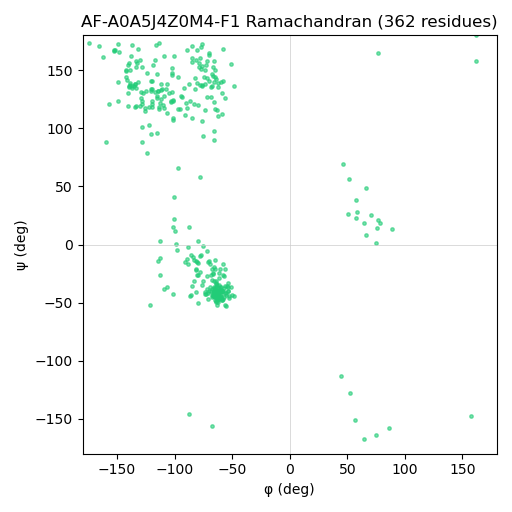.930 1.00 98.19 337 LYS A O 1
ATOM 2565 N N . ILE A 1 338 ? -16.443 -15.468 7.721 1.00 97.62 338 ILE A N 1
ATOM 2566 C CA . ILE A 1 338 ? -15.784 -15.935 6.499 1.00 97.62 338 ILE A CA 1
ATOM 2567 C C . ILE A 1 338 ? -16.552 -17.158 5.997 1.00 97.62 338 ILE A C 1
ATOM 2569 O O . ILE A 1 338 ? -16.897 -18.035 6.791 1.00 97.62 338 ILE A O 1
ATOM 2573 N N . LYS A 1 339 ? -16.861 -17.188 4.704 1.00 96.50 339 LYS A N 1
ATOM 2574 C CA . LYS A 1 339 ? -17.494 -18.318 4.020 1.00 96.50 339 LYS A CA 1
ATOM 2575 C C . LYS A 1 339 ? -16.775 -18.588 2.708 1.00 96.50 339 LYS A C 1
ATOM 2577 O O . LYS A 1 339 ? -16.482 -17.639 1.988 1.00 96.50 339 LYS A O 1
ATOM 2582 N N . GLU A 1 340 ? -16.558 -19.852 2.392 1.00 93.38 340 GLU A N 1
ATOM 2583 C CA . GLU A 1 340 ? -16.135 -20.275 1.056 1.00 93.38 340 GLU A CA 1
ATOM 2584 C C . GLU A 1 340 ? -17.305 -20.125 0.073 1.00 93.38 340 GLU A C 1
ATOM 2586 O O . GLU A 1 340 ? -18.470 -20.291 0.454 1.00 93.38 340 GLU A O 1
ATOM 2591 N N . GLN A 1 341 ? -17.005 -19.732 -1.164 1.00 86.62 341 GLN A N 1
ATOM 2592 C CA . GLN A 1 341 ? -17.971 -19.732 -2.260 1.00 86.62 341 GLN A CA 1
ATOM 2593 C C . GLN A 1 341 ? -18.098 -21.151 -2.824 1.00 86.62 341 GLN A C 1
ATOM 2595 O O . GLN A 1 341 ? -17.112 -21.866 -2.977 1.00 86.62 341 GLN A O 1
ATOM 2600 N N . GLU A 1 342 ? -19.320 -21.579 -3.136 1.00 81.44 342 GLU A N 1
ATOM 2601 C CA . GLU A 1 342 ? -19.528 -22.893 -3.745 1.00 81.44 342 GLU A CA 1
ATOM 2602 C C . GLU A 1 342 ? -18.897 -22.922 -5.145 1.00 81.44 342 GLU A C 1
ATOM 2604 O O . GLU A 1 342 ? -19.230 -22.105 -6.000 1.00 81.44 342 GLU A O 1
ATOM 2609 N N . GLY A 1 343 ? -17.976 -23.862 -5.376 1.00 77.19 343 GLY A N 1
ATOM 2610 C CA . GLY A 1 343 ? -17.332 -24.047 -6.680 1.00 77.19 343 GLY A CA 1
ATOM 2611 C C . GLY A 1 343 ? -16.251 -23.020 -7.038 1.00 77.19 343 GLY A C 1
ATOM 2612 O O . GLY A 1 343 ? -15.859 -22.965 -8.199 1.00 77.19 343 GLY A O 1
ATOM 2613 N N . SER A 1 344 ? -15.761 -22.222 -6.081 1.00 80.94 344 SER A N 1
ATOM 2614 C CA . SER A 1 344 ? -14.656 -21.273 -6.282 1.00 80.94 344 SER A CA 1
ATOM 2615 C C . SER A 1 344 ? -13.741 -21.227 -5.053 1.00 80.94 344 SER A C 1
ATOM 2617 O O . SER A 1 344 ? -14.202 -21.407 -3.929 1.00 80.94 344 SER A O 1
ATOM 2619 N N . GLU A 1 345 ? -12.450 -20.939 -5.247 1.00 84.75 345 GLU A N 1
ATOM 2620 C CA . GLU A 1 345 ? -11.514 -20.668 -4.141 1.00 84.75 345 GLU A CA 1
ATOM 2621 C C . GLU A 1 345 ? -11.757 -19.303 -3.463 1.00 84.75 345 GLU A C 1
ATOM 2623 O O . GLU A 1 345 ? -11.135 -18.980 -2.446 1.00 84.75 345 GLU A O 1
ATOM 2628 N N . ALA A 1 346 ? -12.674 -18.495 -4.004 1.00 93.00 346 ALA A N 1
ATOM 2629 C CA . ALA A 1 346 ? -13.017 -17.193 -3.465 1.00 93.00 346 ALA A CA 1
ATOM 2630 C C . ALA A 1 346 ? -13.712 -17.287 -2.095 1.00 93.00 346 ALA A C 1
ATOM 2632 O O . ALA A 1 346 ? -14.551 -18.147 -1.810 1.00 93.00 346 ALA A O 1
ATOM 2633 N N . LEU A 1 347 ? -13.414 -16.311 -1.244 1.00 96.75 347 LEU A N 1
ATOM 2634 C CA . LEU A 1 347 ? -13.950 -16.175 0.100 1.00 96.75 347 LEU A CA 1
ATOM 2635 C C . LEU A 1 347 ? -14.891 -14.977 0.180 1.00 96.75 347 LEU A C 1
ATOM 2637 O O . LEU A 1 347 ? -14.563 -13.867 -0.234 1.00 96.75 347 LEU A O 1
ATOM 2641 N N . THR A 1 348 ? -16.048 -15.181 0.803 1.00 97.56 348 THR A N 1
ATOM 2642 C CA . THR A 1 348 ? -16.967 -14.110 1.191 1.00 97.56 348 THR A CA 1
ATOM 2643 C C . THR A 1 348 ? -16.746 -13.740 2.650 1.00 97.56 348 THR A C 1
ATOM 2645 O O . THR A 1 348 ? -16.992 -14.539 3.557 1.00 97.56 348 THR A O 1
ATOM 2648 N N . LEU A 1 349 ? -16.330 -12.502 2.883 1.00 98.25 349 LEU A N 1
ATOM 2649 C CA . LEU A 1 349 ? -16.150 -11.909 4.197 1.00 98.25 349 LEU A CA 1
ATOM 2650 C C . LEU A 1 349 ? -17.264 -10.905 4.481 1.00 98.25 349 LEU A C 1
ATOM 2652 O O . LEU A 1 349 ? -17.646 -10.108 3.626 1.00 98.25 349 LEU A O 1
ATOM 2656 N N . SER A 1 350 ? -17.778 -10.925 5.707 1.00 98.31 350 SER A N 1
ATOM 2657 C CA . SER A 1 350 ? -18.768 -9.952 6.172 1.00 98.31 350 SER A CA 1
ATOM 2658 C C . SER A 1 350 ? -18.520 -9.546 7.617 1.00 98.31 350 SER A C 1
ATOM 2660 O O . SER A 1 350 ? -18.161 -10.390 8.439 1.00 98.31 350 SER A O 1
ATOM 2662 N N . CYS A 1 351 ? -18.727 -8.271 7.930 1.00 98.44 351 CYS A N 1
ATOM 2663 C CA . CYS A 1 351 ? -18.628 -7.732 9.283 1.00 98.44 351 CYS A CA 1
ATOM 2664 C C . CYS A 1 351 ? -19.606 -6.568 9.470 1.00 98.44 351 CYS A C 1
ATOM 2666 O O . CYS A 1 351 ? -20.119 -6.018 8.496 1.00 98.44 351 CYS A O 1
ATOM 2668 N N . ILE A 1 352 ? -19.831 -6.194 10.726 1.00 98.31 352 ILE A N 1
ATOM 2669 C CA . ILE A 1 352 ? -20.497 -4.945 11.098 1.00 98.31 352 ILE A CA 1
ATOM 2670 C C . ILE A 1 352 ? -19.394 -3.987 11.549 1.00 98.31 352 ILE A C 1
ATOM 2672 O O . ILE A 1 352 ? -18.597 -4.352 12.420 1.00 98.31 352 ILE A O 1
ATOM 2676 N N . GLY A 1 353 ? -19.304 -2.817 10.917 1.00 97.00 353 GLY A N 1
ATOM 2677 C CA . GLY A 1 353 ? -18.284 -1.817 11.238 1.00 97.00 353 GLY A CA 1
ATOM 2678 C C . GLY A 1 353 ? -18.512 -1.156 12.603 1.00 97.00 353 GLY A C 1
ATOM 2679 O O . GLY A 1 353 ? -19.600 -1.226 13.174 1.00 97.00 353 GLY A O 1
ATOM 2680 N N . VAL A 1 354 ? -17.484 -0.506 13.155 1.00 96.94 354 VAL A N 1
ATOM 2681 C CA . VAL A 1 354 ? -17.597 0.197 14.451 1.00 96.94 354 VAL A CA 1
ATOM 2682 C C . VAL A 1 354 ? -18.309 1.547 14.364 1.00 96.94 354 VAL A C 1
ATOM 2684 O O . VAL A 1 354 ? -18.569 2.159 15.397 1.00 96.94 354 VAL A O 1
ATOM 2687 N N . GLY A 1 355 ? -18.587 2.047 13.158 1.00 94.25 355 GLY A N 1
ATOM 2688 C CA . GLY A 1 355 ? -19.118 3.389 12.949 1.00 94.25 355 GLY A CA 1
ATOM 2689 C C . GLY A 1 355 ? -18.130 4.478 13.339 1.00 94.25 355 GLY A C 1
ATOM 2690 O O . GLY A 1 355 ? -18.485 5.399 14.075 1.00 94.25 355 GLY A O 1
ATOM 2691 N N . MET A 1 356 ? -16.878 4.373 12.877 1.00 91.12 356 MET A N 1
ATOM 2692 C CA . MET A 1 356 ? -15.853 5.347 13.239 1.00 91.12 356 MET A CA 1
ATOM 2693 C C . MET A 1 356 ? -16.212 6.726 12.675 1.00 91.12 356 MET A C 1
ATOM 2695 O O . MET A 1 356 ? -16.248 6.942 11.464 1.00 91.12 356 MET A O 1
ATOM 2699 N N . VAL A 1 357 ? -16.430 7.683 13.575 1.00 87.94 357 VAL A N 1
ATOM 2700 C CA . VAL A 1 357 ? -16.527 9.104 13.233 1.00 87.94 357 VAL A CA 1
ATOM 2701 C C . VAL A 1 357 ? -15.138 9.713 13.355 1.00 87.94 357 VAL A C 1
ATOM 2703 O O . VAL A 1 357 ? -14.438 9.476 14.343 1.00 87.94 357 VAL A O 1
ATOM 2706 N N . ASN A 1 358 ? -14.732 10.512 12.368 1.00 82.88 358 ASN A N 1
ATOM 2707 C CA . ASN A 1 358 ? -13.432 11.173 12.364 1.00 82.88 358 ASN A CA 1
ATOM 2708 C C . ASN A 1 358 ? -13.329 12.202 13.510 1.00 82.88 358 ASN A C 1
ATOM 2710 O O . ASN A 1 358 ? -13.651 13.385 13.370 1.00 82.88 358 ASN A O 1
ATOM 2714 N N . ALA A 1 359 ? -12.855 11.732 14.666 1.00 70.50 359 ALA A N 1
ATOM 2715 C CA . ALA A 1 359 ? -12.737 12.514 15.891 1.00 70.50 359 ALA A CA 1
ATOM 2716 C C . ALA A 1 359 ? -11.718 13.660 15.783 1.00 70.50 359 ALA A C 1
ATOM 2718 O O . ALA A 1 359 ? -11.780 14.605 16.571 1.00 70.50 359 ALA A O 1
ATOM 2719 N N . ALA A 1 360 ? -10.794 13.609 14.816 1.00 72.00 360 ALA A N 1
ATOM 2720 C CA . ALA A 1 360 ? -9.791 14.651 14.619 1.00 72.00 360 ALA A CA 1
ATOM 2721 C C . ALA A 1 360 ? -10.417 15.981 14.163 1.00 72.00 360 ALA A C 1
ATOM 2723 O O . ALA A 1 360 ? -9.876 17.042 14.471 1.00 72.00 360 ALA A O 1
ATOM 2724 N N . ARG A 1 361 ? -11.589 15.948 13.510 1.00 65.31 361 ARG A N 1
ATOM 2725 C CA . ARG A 1 361 ? -12.315 17.158 13.081 1.00 65.31 361 ARG A CA 1
ATOM 2726 C C . ARG A 1 361 ? -12.875 17.984 14.243 1.00 65.31 361 ARG A C 1
ATOM 2728 O O . ARG A 1 361 ? -13.010 19.194 14.100 1.00 65.31 361 ARG A O 1
ATOM 2735 N N . ASN A 1 362 ? -13.152 17.353 15.385 1.00 59.56 362 ASN A N 1
ATOM 2736 C CA . ASN A 1 362 ? -13.797 17.995 16.539 1.00 59.56 362 ASN A CA 1
ATOM 2737 C C . ASN A 1 362 ? -12.808 18.445 17.627 1.00 59.56 362 ASN A C 1
ATOM 2739 O O . ASN A 1 362 ? -13.217 19.037 18.623 1.00 59.56 362 ASN A O 1
ATOM 2743 N N . ARG A 1 363 ? -11.513 18.142 17.484 1.00 59.66 363 ARG A N 1
ATOM 2744 C CA . ARG A 1 363 ? -10.481 18.549 18.448 1.00 59.66 363 ARG A CA 1
ATOM 2745 C C . ARG A 1 363 ? -9.946 19.921 18.053 1.00 59.66 363 ARG A C 1
ATOM 2747 O O . ARG A 1 363 ? -9.406 20.051 16.954 1.00 59.66 363 ARG A O 1
ATOM 2754 N N . HIS A 1 364 ? -10.119 20.922 18.918 1.00 49.25 364 HIS A N 1
ATOM 2755 C CA . HIS A 1 364 ? -9.657 22.296 18.691 1.00 49.25 364 HIS A CA 1
ATOM 2756 C C . HIS A 1 364 ? -8.136 22.387 18.606 1.00 49.25 364 HIS A C 1
ATOM 2758 O O . HIS A 1 364 ? -7.455 21.799 19.474 1.00 49.25 364 HIS A O 1
#

Solvent-accessible surface area (backbone atoms only — not comparable to full-atom values): 18337 Å² total; per-residue (Å²): 130,88,76,78,57,46,80,46,69,41,62,76,65,48,69,60,52,51,52,47,21,39,76,60,57,42,29,37,34,36,33,59,14,43,68,88,42,100,73,42,19,64,50,68,48,54,54,41,48,52,52,51,50,52,68,37,34,47,79,56,46,81,49,65,46,99,64,38,27,34,40,37,42,37,45,30,42,38,38,36,35,85,74,44,78,43,77,48,34,75,90,44,23,44,29,61,56,46,54,57,46,69,74,43,26,26,46,14,49,32,48,23,24,38,37,44,29,20,13,33,50,48,92,86,31,55,31,57,65,52,45,50,72,40,50,44,58,48,37,49,75,52,44,51,29,46,92,91,45,56,62,44,65,46,78,71,23,43,9,23,64,91,57,13,57,9,32,35,38,39,35,31,31,51,37,66,54,32,57,66,36,79,40,72,61,30,63,51,83,65,36,36,40,33,43,20,30,21,15,74,53,66,62,65,51,20,52,44,23,48,53,46,31,47,68,60,46,50,82,79,41,86,50,66,50,67,45,77,45,69,37,57,75,89,29,13,28,60,23,59,42,39,36,37,38,41,34,39,35,20,75,60,72,21,48,39,64,33,62,26,48,55,57,97,79,73,61,55,46,52,58,42,21,48,53,21,49,51,52,39,50,54,55,56,70,24,51,25,32,48,30,70,89,49,42,54,60,54,55,51,49,34,44,36,6,30,75,42,80,16,35,37,26,26,30,70,79,42,75,65,36,55,51,47,54,56,48,41,32,74,65,68,66,38,63,72,52,75,40,78,42,90,97,47,71,18,30,39,38,35,31,50,12,71,42,48,60,36,62,35,67,76,58,132